Protein AF-X0T2E9-F1 (afdb_monomer)

Structure (mmCIF, N/CA/C/O backbone):
data_AF-X0T2E9-F1
#
_entry.id   AF-X0T2E9-F1
#
loop_
_atom_site.group_PDB
_atom_site.id
_atom_site.type_symbol
_atom_site.label_atom_id
_atom_site.label_alt_id
_atom_site.label_comp_id
_atom_site.label_asym_id
_atom_site.label_entity_id
_atom_site.label_seq_id
_atom_site.pdbx_PDB_ins_code
_atom_site.Cartn_x
_atom_site.Cartn_y
_atom_site.Cartn_z
_atom_site.occupancy
_atom_site.B_iso_or_equiv
_atom_site.auth_seq_id
_atom_site.auth_comp_id
_atom_site.auth_asym_id
_atom_site.auth_atom_id
_atom_site.pdbx_PDB_model_num
ATOM 1 N N . MET A 1 1 ? 26.967 0.515 7.323 1.00 44.88 1 MET A N 1
ATOM 2 C CA . MET A 1 1 ? 26.748 1.446 6.196 1.00 44.88 1 MET A CA 1
ATOM 3 C C . MET A 1 1 ? 25.270 1.432 5.892 1.00 44.88 1 MET A C 1
ATOM 5 O O . MET A 1 1 ? 24.710 0.347 5.787 1.00 44.88 1 MET A O 1
ATOM 9 N N . ALA A 1 2 ? 24.624 2.590 5.863 1.00 50.94 2 ALA A N 1
ATOM 10 C CA . ALA A 1 2 ? 23.211 2.633 5.534 1.00 50.94 2 ALA A CA 1
A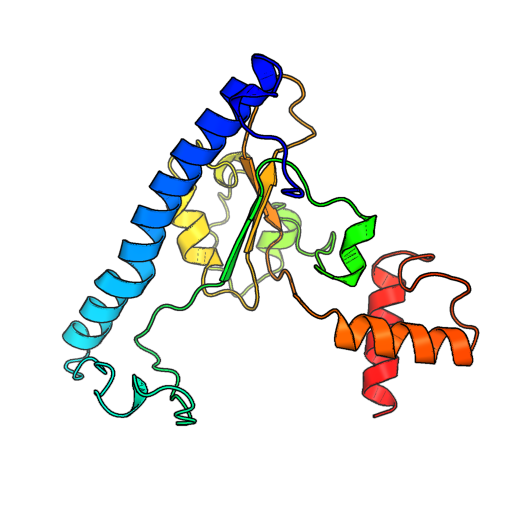TOM 11 C C . ALA A 1 2 ? 23.042 2.381 4.026 1.00 50.94 2 ALA A C 1
ATOM 13 O O . ALA A 1 2 ? 23.811 2.906 3.229 1.00 50.94 2 ALA A O 1
ATOM 14 N N . PHE A 1 3 ? 22.076 1.546 3.639 1.00 63.53 3 PHE A N 1
ATOM 15 C CA . PHE A 1 3 ? 21.812 1.196 2.233 1.00 63.53 3 PHE A CA 1
ATOM 16 C C . PHE A 1 3 ? 21.236 2.380 1.423 1.00 63.53 3 PHE A C 1
ATOM 18 O O . PHE A 1 3 ? 21.114 2.314 0.205 1.00 63.53 3 PHE A O 1
ATOM 25 N N . TRP A 1 4 ? 20.896 3.480 2.101 1.00 68.62 4 TRP A N 1
ATOM 26 C CA . TRP A 1 4 ? 20.411 4.727 1.520 1.00 68.62 4 TRP A CA 1
ATOM 27 C C . TRP A 1 4 ? 21.468 5.841 1.588 1.00 68.62 4 TRP A C 1
ATOM 29 O O . TRP A 1 4 ? 22.205 5.959 2.564 1.00 68.62 4 TRP A O 1
ATOM 39 N N . SER A 1 5 ? 21.530 6.695 0.565 1.00 74.50 5 SER A N 1
ATOM 40 C CA . SER A 1 5 ? 22.343 7.918 0.606 1.00 74.50 5 SER A CA 1
ATOM 41 C C . SER A 1 5 ? 21.665 8.965 1.483 1.00 74.50 5 SER A C 1
ATOM 43 O O . SER A 1 5 ? 20.450 9.170 1.371 1.00 74.50 5 SER A O 1
ATOM 45 N N . VAL A 1 6 ? 22.422 9.662 2.325 1.00 80.38 6 VAL A N 1
ATOM 46 C CA . VAL A 1 6 ? 21.872 10.716 3.192 1.00 80.38 6 VAL A CA 1
ATOM 47 C C . VAL A 1 6 ? 21.497 11.933 2.335 1.00 80.38 6 VAL A C 1
ATOM 49 O O . VAL A 1 6 ? 22.089 12.178 1.287 1.00 80.38 6 VAL A O 1
ATOM 52 N N . ARG A 1 7 ? 20.486 12.716 2.745 1.00 75.94 7 ARG A N 1
ATOM 53 C CA . ARG A 1 7 ? 19.988 13.895 1.995 1.00 75.94 7 ARG A CA 1
ATOM 54 C C . ARG A 1 7 ? 21.097 14.889 1.611 1.00 75.94 7 ARG A C 1
ATOM 56 O O . ARG A 1 7 ? 21.000 15.583 0.597 1.00 75.94 7 ARG A O 1
ATOM 63 N N . GLU A 1 8 ? 22.133 14.972 2.433 1.00 80.31 8 GLU A N 1
ATOM 64 C CA . GLU A 1 8 ? 23.275 15.868 2.260 1.00 80.31 8 GLU A CA 1
ATOM 65 C C . GLU A 1 8 ? 24.202 15.429 1.119 1.00 80.31 8 GLU A C 1
ATOM 67 O O . GLU A 1 8 ? 24.748 16.285 0.429 1.00 80.31 8 GLU A O 1
ATOM 72 N N . GLU A 1 9 ? 24.274 14.126 0.844 1.00 84.62 9 GLU A N 1
ATOM 73 C CA . GLU A 1 9 ? 25.101 13.511 -0.206 1.00 84.62 9 GLU A CA 1
ATOM 74 C C . GLU A 1 9 ? 24.439 13.566 -1.594 1.00 84.62 9 GLU A C 1
ATOM 76 O O . GLU A 1 9 ? 25.038 13.213 -2.608 1.00 84.62 9 GLU A O 1
ATOM 81 N N . LEU A 1 10 ? 23.179 14.003 -1.652 1.00 85.81 10 LEU A N 1
ATOM 82 C CA . LEU A 1 10 ? 22.407 14.100 -2.883 1.00 85.81 10 LEU A CA 1
ATOM 83 C C . LEU A 1 10 ? 22.703 15.391 -3.653 1.00 85.81 10 LEU A C 1
ATOM 85 O O . LEU A 1 10 ? 22.931 16.457 -3.075 1.00 85.81 10 LEU A O 1
ATOM 89 N N . SER A 1 11 ? 22.570 15.315 -4.981 1.00 87.69 11 SER A N 1
ATOM 90 C CA . SER A 1 11 ? 22.506 16.501 -5.841 1.00 87.69 11 SER A CA 1
ATOM 91 C C . SER A 1 11 ? 21.370 17.434 -5.404 1.00 87.69 11 SER A C 1
ATOM 93 O O . SER A 1 11 ? 20.372 16.993 -4.829 1.00 87.69 11 SER A O 1
ATOM 95 N N . GLN A 1 12 ? 21.474 18.728 -5.717 1.00 86.31 12 GLN A N 1
ATOM 96 C CA . GLN A 1 12 ? 20.450 19.714 -5.349 1.00 86.31 12 GLN A CA 1
ATOM 97 C C . GLN A 1 12 ? 19.044 19.307 -5.825 1.00 86.31 12 GLN A C 1
ATOM 99 O O . GLN A 1 12 ? 18.079 19.426 -5.070 1.00 86.31 12 GLN A O 1
ATOM 104 N N . ALA A 1 13 ? 18.932 18.762 -7.041 1.00 85.50 13 ALA A N 1
ATOM 105 C CA . ALA A 1 13 ? 17.669 18.272 -7.589 1.00 85.50 13 ALA A CA 1
ATOM 106 C C . ALA A 1 13 ? 17.084 17.110 -6.765 1.00 85.50 13 ALA A C 1
ATOM 108 O O . ALA A 1 13 ? 15.900 17.123 -6.425 1.00 85.50 13 ALA A O 1
ATOM 109 N N . ASN A 1 14 ? 17.915 16.134 -6.389 1.00 87.06 14 ASN A N 1
ATOM 110 C CA . ASN A 1 14 ? 17.490 14.988 -5.582 1.00 87.06 14 ASN A CA 1
ATOM 111 C C . ASN A 1 14 ? 17.173 15.393 -4.135 1.00 87.06 14 ASN A C 1
ATOM 113 O O . ASN A 1 14 ? 16.242 14.862 -3.535 1.00 87.06 14 ASN A O 1
ATOM 117 N N . ARG A 1 15 ? 17.888 16.382 -3.588 1.00 88.88 15 ARG A N 1
ATOM 118 C CA . ARG A 1 15 ? 17.608 16.952 -2.266 1.00 88.88 15 ARG A CA 1
ATOM 119 C C . ARG A 1 15 ? 16.235 17.619 -2.216 1.00 88.88 15 ARG A C 1
ATOM 121 O O . ARG A 1 15 ? 15.482 17.372 -1.278 1.00 88.88 15 ARG A O 1
ATOM 128 N N . LEU A 1 16 ? 15.908 18.437 -3.221 1.00 88.25 16 LEU A N 1
ATOM 129 C CA . LEU A 1 16 ? 14.590 19.068 -3.345 1.00 88.25 16 LEU A CA 1
ATOM 130 C C . LEU A 1 16 ? 13.487 18.018 -3.494 1.00 88.25 16 LEU A C 1
ATOM 132 O O . LEU A 1 16 ? 12.455 18.113 -2.836 1.00 88.25 16 LEU A O 1
ATOM 136 N N . ARG A 1 17 ? 13.730 16.986 -4.309 1.00 86.94 17 ARG A N 1
ATOM 137 C CA . ARG A 1 17 ? 12.803 15.864 -4.486 1.00 86.94 17 ARG A CA 1
ATOM 138 C C . ARG A 1 17 ? 12.516 15.138 -3.172 1.00 86.94 17 ARG A C 1
ATOM 140 O O . ARG A 1 17 ? 11.350 14.938 -2.854 1.00 86.94 17 ARG A O 1
ATOM 147 N N . ARG A 1 18 ? 13.550 14.772 -2.409 1.00 90.19 18 ARG A N 1
ATOM 148 C CA . ARG A 1 18 ? 13.373 14.083 -1.124 1.00 90.19 18 ARG A CA 1
ATOM 149 C C . ARG A 1 18 ? 12.599 14.936 -0.126 1.00 90.19 18 ARG A C 1
ATOM 151 O O . ARG A 1 18 ? 11.706 14.426 0.530 1.00 90.19 18 ARG A O 1
ATOM 158 N N . SER A 1 19 ? 12.883 16.233 -0.065 1.00 90.12 19 SER A N 1
ATOM 159 C CA . SER A 1 19 ? 12.126 17.150 0.794 1.00 90.12 19 SER A CA 1
ATOM 160 C C . SER A 1 19 ? 10.661 17.277 0.384 1.00 90.12 19 SER A C 1
ATOM 162 O O . SER A 1 19 ? 9.795 17.369 1.245 1.00 90.12 19 SER A O 1
ATOM 164 N N . TYR A 1 20 ? 10.372 17.252 -0.918 1.00 90.06 20 TYR A N 1
ATOM 165 C CA . TYR A 1 20 ? 8.995 17.225 -1.405 1.00 90.06 20 TYR A CA 1
ATOM 166 C C . TYR A 1 20 ? 8.286 15.907 -1.051 1.00 90.06 20 TYR A C 1
ATOM 168 O O . TYR A 1 20 ? 7.143 15.923 -0.610 1.00 90.06 20 TYR A O 1
ATOM 176 N N . TYR A 1 21 ? 8.982 14.775 -1.180 1.00 91.56 21 TYR A N 1
ATOM 177 C CA . TYR A 1 21 ? 8.483 13.469 -0.746 1.00 91.56 21 TYR A CA 1
ATOM 178 C C . TYR A 1 21 ? 8.184 13.423 0.760 1.00 91.56 21 TYR A C 1
ATOM 180 O O . TYR A 1 21 ? 7.120 12.955 1.147 1.00 91.56 21 TYR A O 1
ATOM 188 N N . GLU A 1 22 ? 9.096 13.924 1.599 1.00 91.88 22 GLU A N 1
ATOM 189 C CA . GLU A 1 22 ? 8.923 13.981 3.058 1.00 91.88 22 GLU A CA 1
ATOM 190 C C . GLU A 1 22 ? 7.680 14.791 3.442 1.00 91.88 22 GLU A C 1
ATOM 192 O O . GLU A 1 22 ? 6.880 14.319 4.240 1.00 91.88 22 GLU A O 1
ATOM 197 N N . LEU A 1 23 ? 7.466 15.948 2.805 1.00 93.31 23 LEU A N 1
ATOM 198 C CA . LEU A 1 23 ? 6.272 16.768 3.028 1.00 93.31 23 LEU A CA 1
ATOM 199 C C . LEU A 1 23 ? 4.988 15.994 2.700 1.00 93.31 23 LEU A C 1
ATOM 201 O O . LEU A 1 23 ? 4.085 15.924 3.529 1.00 93.31 23 LEU A O 1
ATOM 205 N N . LEU A 1 24 ? 4.918 15.384 1.512 1.00 92.06 24 LEU A N 1
ATOM 206 C CA . LEU A 1 24 ? 3.743 14.613 1.092 1.00 92.06 24 LEU A CA 1
ATOM 207 C C . LEU A 1 24 ? 3.506 13.382 1.969 1.00 92.06 24 LEU A C 1
ATOM 209 O O . LEU A 1 24 ? 2.362 12.991 2.185 1.00 92.06 24 LEU A O 1
ATOM 213 N N . ARG A 1 25 ? 4.580 12.754 2.459 1.00 93.31 25 ARG A N 1
ATOM 214 C CA . ARG A 1 25 ? 4.488 11.628 3.390 1.00 93.31 25 ARG A CA 1
ATOM 215 C C . ARG A 1 25 ? 3.872 12.087 4.702 1.00 93.31 25 ARG A C 1
ATOM 217 O O . ARG A 1 25 ? 2.942 11.447 5.164 1.00 93.31 25 ARG A O 1
ATOM 224 N N . ASP A 1 26 ? 4.350 13.190 5.265 1.00 94.38 26 ASP A N 1
ATOM 225 C CA . ASP A 1 26 ? 3.849 13.693 6.543 1.00 94.38 26 ASP A CA 1
ATOM 226 C C . ASP A 1 26 ? 2.367 14.119 6.438 1.00 94.38 26 ASP A C 1
ATOM 228 O O . ASP A 1 26 ? 1.584 13.877 7.358 1.00 94.38 26 ASP A O 1
ATOM 232 N N . GLU A 1 27 ? 1.950 14.688 5.301 1.00 93.12 27 GLU A N 1
ATOM 233 C CA . GLU A 1 27 ? 0.538 14.985 5.005 1.00 93.12 27 GLU A CA 1
ATOM 234 C C . GLU A 1 27 ? -0.313 13.705 4.901 1.00 93.12 27 GLU A C 1
ATOM 236 O O . GLU A 1 27 ? -1.379 13.604 5.515 1.00 93.12 27 GLU A O 1
ATOM 241 N N . LEU A 1 28 ? 0.174 12.696 4.169 1.00 93.12 28 LEU A N 1
ATOM 242 C CA . LEU A 1 28 ? -0.472 11.385 4.078 1.00 93.12 28 LEU A CA 1
ATOM 243 C C . LEU A 1 28 ? -0.575 10.699 5.442 1.00 93.12 28 LEU A C 1
ATOM 245 O O . LEU A 1 28 ? -1.619 10.132 5.750 1.00 93.12 28 LEU A O 1
ATOM 249 N N . ASP A 1 29 ? 0.470 10.759 6.263 1.00 94.06 29 ASP A N 1
ATOM 250 C CA . ASP A 1 29 ? 0.496 10.154 7.593 1.00 94.06 29 ASP A CA 1
ATOM 251 C C . ASP A 1 29 ? -0.582 10.771 8.490 1.00 94.06 29 ASP A C 1
ATOM 253 O O . ASP A 1 29 ? -1.326 10.047 9.153 1.00 94.06 29 ASP A O 1
ATOM 257 N N . GLN A 1 30 ? -0.739 12.099 8.466 1.00 94.12 30 GLN A N 1
ATOM 258 C CA . GLN A 1 30 ? -1.820 12.776 9.190 1.00 94.12 30 GLN A CA 1
ATOM 259 C C . GLN A 1 30 ? -3.200 12.310 8.718 1.00 94.12 30 GLN A C 1
ATOM 261 O O . GLN A 1 30 ? -4.063 11.992 9.541 1.00 94.12 30 GLN A O 1
ATOM 266 N N . TYR A 1 31 ? -3.401 12.217 7.402 1.00 93.62 31 TYR A N 1
ATOM 267 C CA . TYR A 1 31 ? -4.653 11.729 6.831 1.00 93.62 31 TYR A CA 1
ATOM 268 C C . TYR A 1 31 ? -4.944 10.273 7.227 1.00 93.62 31 TYR A C 1
ATOM 270 O O . TYR A 1 31 ? -6.063 9.937 7.614 1.00 93.62 31 TYR A O 1
ATOM 278 N N . LEU A 1 32 ? -3.941 9.397 7.173 1.00 93.50 32 LEU A N 1
ATOM 279 C CA . LEU A 1 32 ? -4.083 7.988 7.532 1.00 93.50 32 LEU A CA 1
ATOM 280 C C . LEU A 1 32 ? -4.357 7.811 9.027 1.00 93.50 32 LEU A C 1
ATOM 282 O O . LEU A 1 32 ? -5.205 6.998 9.389 1.00 93.50 32 LEU A O 1
ATOM 286 N N . LEU A 1 33 ? -3.718 8.589 9.904 1.00 93.56 33 LEU A N 1
ATOM 287 C CA . LEU A 1 33 ? -4.025 8.590 11.339 1.00 93.56 33 LEU A CA 1
ATOM 288 C C . LEU A 1 33 ? -5.475 9.011 11.598 1.00 93.56 33 LEU A C 1
ATOM 290 O O . LEU A 1 33 ? -6.181 8.361 12.373 1.00 93.56 33 LEU A O 1
ATOM 294 N N . GLN A 1 34 ? -5.941 10.055 10.911 1.00 94.88 34 GLN A N 1
ATOM 295 C CA . GLN A 1 34 ? -7.336 10.481 10.965 1.00 94.88 34 GLN A CA 1
ATOM 296 C C . GLN A 1 34 ? -8.272 9.344 10.524 1.00 94.88 34 GLN A C 1
ATOM 298 O O . GLN A 1 34 ? -9.188 8.982 11.261 1.00 94.88 34 GLN A O 1
ATOM 303 N N . TYR A 1 35 ? -8.018 8.742 9.361 1.00 93.44 35 TYR A N 1
ATOM 304 C CA . TYR A 1 35 ? -8.854 7.685 8.786 1.00 93.44 35 TYR A CA 1
ATOM 305 C C . TYR A 1 35 ? -8.886 6.406 9.638 1.00 93.44 35 TYR A C 1
ATOM 307 O O . TYR A 1 35 ? -9.919 5.751 9.745 1.00 93.44 35 TYR A O 1
ATOM 315 N N . THR A 1 36 ? -7.770 6.029 10.258 1.00 91.81 36 THR A N 1
ATOM 316 C CA . THR A 1 36 ? -7.605 4.687 10.851 1.00 91.81 36 THR A CA 1
ATOM 317 C C . THR A 1 36 ? -7.808 4.662 12.350 1.00 91.81 36 THR A C 1
ATOM 319 O O . THR A 1 36 ? -8.263 3.652 12.881 1.00 91.81 36 THR A O 1
ATOM 322 N N . LEU A 1 37 ? -7.510 5.762 13.041 1.00 91.38 37 LEU A N 1
ATOM 323 C CA . LEU A 1 37 ? -7.684 5.863 14.486 1.00 91.38 37 LEU A CA 1
ATOM 324 C C . LEU A 1 37 ? -8.931 6.674 14.821 1.00 91.38 37 LEU A C 1
ATOM 326 O O . LEU A 1 37 ? -9.821 6.171 15.504 1.00 91.38 37 LEU A O 1
ATOM 330 N N . ILE A 1 38 ? -9.015 7.911 14.324 1.00 93.56 38 ILE A N 1
ATOM 331 C CA . ILE A 1 38 ? -10.078 8.848 14.715 1.00 93.56 38 ILE A CA 1
ATOM 332 C C . ILE A 1 38 ? -11.419 8.421 14.113 1.00 93.56 38 ILE A C 1
ATOM 334 O O . ILE A 1 38 ? -12.401 8.285 14.841 1.00 93.56 38 ILE A O 1
ATOM 338 N N . GLU A 1 39 ? -11.476 8.174 12.801 1.00 94.38 39 GLU A N 1
ATOM 339 C CA . GLU A 1 39 ? -12.714 7.728 12.154 1.00 94.38 39 GLU A CA 1
ATOM 340 C C . GLU A 1 39 ? -13.139 6.341 12.650 1.00 94.38 39 GLU A C 1
ATOM 342 O O . GLU A 1 39 ? -14.313 6.161 12.961 1.00 94.38 39 GLU A O 1
ATOM 347 N N . SER A 1 40 ? -12.204 5.401 12.835 1.00 93.62 40 SER A N 1
ATOM 348 C CA . SER A 1 40 ? -12.513 4.105 13.458 1.00 93.62 40 SER A CA 1
ATOM 349 C C . SER A 1 40 ? -13.139 4.288 14.837 1.00 93.62 40 SER A C 1
ATOM 351 O O . SER A 1 40 ? -14.206 3.745 15.101 1.00 93.62 40 S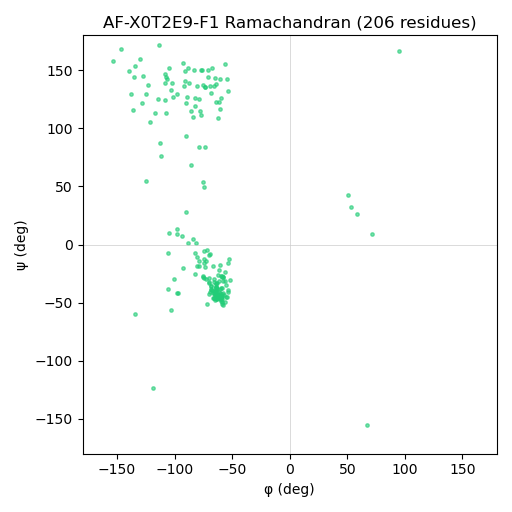ER A O 1
ATOM 353 N N . TYR A 1 41 ? -12.538 5.100 15.711 1.00 93.81 41 TYR A N 1
ATOM 354 C CA . TYR A 1 41 ? -13.099 5.390 17.031 1.00 93.81 41 TYR A CA 1
ATOM 355 C C . TYR A 1 41 ? -14.520 5.967 16.941 1.00 93.81 41 TYR A C 1
ATOM 357 O O . TYR A 1 41 ? -15.426 5.507 17.639 1.00 93.81 41 TYR A O 1
ATOM 365 N N . ASN A 1 42 ? -14.748 6.904 16.018 1.00 94.81 42 ASN A N 1
ATOM 366 C CA . ASN A 1 42 ? -16.075 7.462 15.764 1.00 94.81 42 ASN A CA 1
ATOM 367 C C . ASN A 1 42 ? -17.068 6.411 15.230 1.00 94.81 42 ASN A C 1
ATOM 369 O O . ASN A 1 42 ? -18.250 6.469 15.572 1.00 94.81 42 ASN A O 1
ATOM 373 N N . ASN A 1 43 ? -16.616 5.426 14.448 1.00 94.06 43 ASN A N 1
ATOM 374 C CA . ASN A 1 43 ? -17.444 4.302 13.996 1.00 94.06 43 ASN A CA 1
ATOM 375 C C . ASN A 1 43 ? -17.889 3.415 15.169 1.00 94.06 43 ASN A C 1
ATOM 377 O O . ASN A 1 43 ? -19.043 2.992 15.218 1.00 94.06 43 ASN A O 1
ATOM 381 N N . PHE A 1 44 ? -17.007 3.154 16.138 1.00 94.94 44 PHE A N 1
ATOM 382 C CA . PHE A 1 44 ? -17.377 2.411 17.349 1.00 94.94 44 PHE A CA 1
ATOM 383 C C . PHE A 1 44 ? -18.401 3.177 18.191 1.00 94.94 44 PHE A C 1
ATOM 385 O O . PHE A 1 44 ? -19.395 2.589 18.626 1.00 94.94 44 PHE A O 1
ATOM 392 N N . LEU A 1 45 ? -18.196 4.488 18.365 1.00 94.12 45 LEU A N 1
ATOM 393 C CA . LEU A 1 45 ? -19.138 5.354 19.075 1.00 94.12 45 LEU A CA 1
ATOM 394 C C . LEU A 1 45 ? -20.507 5.404 18.389 1.00 94.12 45 LEU A C 1
ATOM 396 O O . LEU A 1 45 ? -21.526 5.276 19.061 1.00 94.12 45 LEU A O 1
ATOM 400 N N . SER A 1 46 ? -20.548 5.551 17.062 1.00 95.19 46 SER A N 1
ATOM 401 C CA . SER A 1 46 ? -21.810 5.647 16.318 1.00 95.19 46 SER A CA 1
ATOM 402 C C . SER A 1 46 ? -22.626 4.353 16.367 1.00 95.19 46 SER A C 1
ATOM 404 O O . SER A 1 46 ? -23.854 4.408 16.419 1.00 95.19 46 SER A O 1
ATOM 406 N N . LYS A 1 47 ? -21.963 3.190 16.432 1.00 93.62 47 LYS A N 1
ATOM 407 C CA . LYS A 1 47 ? -22.618 1.888 16.635 1.00 93.62 47 LYS A CA 1
ATOM 408 C C . LYS A 1 47 ? -22.897 1.553 18.108 1.00 93.62 47 LYS A C 1
ATOM 410 O O . LYS A 1 47 ? -23.381 0.459 18.386 1.00 93.62 47 LYS A O 1
ATOM 415 N N . ASN A 1 48 ? -22.626 2.465 19.049 1.00 92.50 48 ASN A N 1
ATOM 416 C CA . ASN A 1 48 ? -22.742 2.243 20.499 1.00 92.50 48 ASN A CA 1
ATOM 417 C C . ASN A 1 48 ? -21.974 1.003 20.997 1.00 92.50 48 ASN A C 1
ATOM 419 O O . ASN A 1 48 ? -22.377 0.341 21.954 1.00 92.50 48 ASN A O 1
ATOM 423 N N . THR A 1 49 ? -20.859 0.683 20.345 1.00 92.44 49 THR A N 1
ATOM 424 C CA . THR A 1 49 ? -19.973 -0.422 20.726 1.00 92.44 49 THR A CA 1
ATOM 425 C C . THR A 1 49 ? -18.738 0.120 21.442 1.00 92.44 49 THR A C 1
ATOM 427 O O . THR A 1 49 ? -18.193 1.138 21.012 1.00 92.44 49 THR A O 1
ATOM 430 N N . PRO A 1 50 ? -18.260 -0.527 22.519 1.00 90.69 50 PRO A N 1
ATOM 431 C CA . PRO A 1 50 ? -17.045 -0.088 23.192 1.00 90.69 50 PRO A CA 1
ATOM 432 C C . PRO A 1 50 ? -15.834 -0.258 22.269 1.00 90.69 50 PRO A C 1
ATOM 434 O O . PRO A 1 50 ? -15.681 -1.292 21.618 1.00 90.69 50 PRO A O 1
ATOM 437 N N . TYR A 1 51 ? -14.960 0.749 22.232 1.00 89.88 51 TYR A N 1
ATOM 438 C CA . TYR A 1 51 ? -13.715 0.663 21.474 1.00 89.88 51 TYR A CA 1
ATOM 439 C C . TYR A 1 51 ? -12.763 -0.362 22.122 1.00 89.88 51 TYR A C 1
ATOM 441 O O . TYR A 1 51 ? -12.533 -0.287 23.336 1.00 89.88 51 TYR A O 1
ATOM 449 N N . PRO A 1 52 ? -12.187 -1.302 21.353 1.00 89.38 52 PRO A N 1
ATOM 450 C CA . PRO A 1 52 ? -11.331 -2.359 21.879 1.00 89.38 52 PRO A CA 1
ATOM 451 C C . PRO A 1 52 ? -9.923 -1.825 22.171 1.00 89.38 52 PRO A C 1
ATOM 453 O O . PRO A 1 52 ? -9.004 -1.932 21.361 1.00 89.38 52 PRO A O 1
ATOM 456 N N . PHE A 1 53 ? -9.739 -1.218 23.343 1.00 87.62 53 PHE A N 1
ATOM 457 C CA . PHE A 1 53 ? -8.410 -0.808 23.792 1.00 87.62 53 PHE A CA 1
ATOM 458 C C . PHE A 1 53 ? -7.536 -2.023 24.118 1.00 87.62 53 PHE A C 1
ATOM 460 O O . PHE A 1 53 ? -7.972 -2.954 24.793 1.00 87.62 53 PHE A O 1
ATOM 467 N N . VAL A 1 54 ? -6.276 -1.968 23.681 1.00 86.12 54 VAL A N 1
ATOM 468 C CA . VAL A 1 54 ? -5.271 -3.009 23.930 1.00 86.12 54 VAL A CA 1
ATOM 469 C C . VAL A 1 54 ? -5.068 -3.196 25.433 1.00 86.12 54 VAL A C 1
ATOM 471 O O . VAL A 1 54 ? -4.761 -2.252 26.167 1.00 86.12 54 VAL A O 1
ATOM 474 N N . GLU A 1 55 ? -5.201 -4.430 25.908 1.00 84.94 55 GLU A N 1
ATOM 475 C CA . GLU A 1 55 ? -4.977 -4.738 27.314 1.00 84.94 55 GLU A CA 1
ATOM 476 C C . GLU A 1 55 ? -3.479 -4.791 27.662 1.00 84.94 55 GLU A C 1
ATOM 478 O O . GLU A 1 55 ? -2.638 -5.239 26.884 1.00 84.94 55 GLU A O 1
ATOM 483 N N . LYS A 1 56 ? -3.117 -4.453 28.909 1.00 85.88 56 LYS A N 1
ATOM 484 C CA . LYS A 1 56 ? -1.713 -4.487 29.382 1.00 85.88 56 LYS A CA 1
ATOM 485 C C . LYS A 1 56 ? -1.032 -5.855 29.227 1.00 85.88 56 LYS A C 1
ATOM 487 O O . LYS A 1 56 ? 0.194 -5.929 29.201 1.00 85.88 56 LYS A O 1
ATOM 492 N N . ARG A 1 57 ? -1.807 -6.944 29.164 1.00 84.00 57 ARG A N 1
ATOM 493 C CA . ARG A 1 57 ? -1.293 -8.307 28.948 1.00 84.00 57 ARG A CA 1
ATOM 494 C C . ARG A 1 57 ? -0.759 -8.523 27.529 1.00 84.00 57 ARG A C 1
ATOM 496 O O . ARG A 1 57 ? 0.203 -9.270 27.381 1.00 84.00 57 ARG A O 1
ATOM 503 N N . GLU A 1 58 ? -1.338 -7.855 26.533 1.00 83.75 58 GLU A N 1
ATOM 504 C CA . GLU A 1 58 ? -0.927 -7.931 25.123 1.00 83.75 58 GLU A CA 1
ATOM 505 C C . GLU A 1 58 ? 0.374 -7.172 24.869 1.00 83.75 58 GLU A C 1
ATOM 507 O O . GLU A 1 58 ? 1.176 -7.573 24.036 1.00 83.75 58 GLU A O 1
ATOM 512 N N . LEU A 1 59 ? 0.642 -6.130 25.659 1.00 83.88 59 LEU A N 1
ATOM 513 C CA . LEU A 1 59 ? 1.873 -5.340 25.568 1.00 83.88 59 LEU A CA 1
ATOM 514 C C . LEU A 1 59 ? 3.120 -6.079 26.086 1.00 83.88 59 LEU A C 1
ATOM 516 O O . LEU A 1 59 ? 4.231 -5.552 26.008 1.00 83.88 59 LEU A O 1
ATOM 520 N N . LYS A 1 60 ? 2.969 -7.285 26.650 1.00 86.88 60 LYS A N 1
ATOM 521 C CA . LYS A 1 60 ? 4.110 -8.062 27.139 1.00 86.88 60 LYS A CA 1
ATOM 522 C C . LYS A 1 60 ? 4.905 -8.641 25.962 1.00 86.88 60 LYS A C 1
ATOM 524 O O . LYS A 1 60 ? 4.314 -9.242 25.063 1.00 86.88 60 LYS A O 1
ATOM 529 N N . PRO A 1 61 ? 6.249 -8.569 25.989 1.00 83.25 61 PRO A N 1
ATOM 530 C CA . PRO A 1 61 ? 7.077 -9.219 24.981 1.00 83.25 61 PRO A CA 1
ATOM 531 C C . PRO A 1 61 ? 6.716 -10.706 24.866 1.00 83.25 61 PRO A C 1
ATOM 533 O O . PRO A 1 61 ? 6.641 -11.399 25.880 1.00 83.25 61 PRO A O 1
ATOM 536 N N . ARG A 1 62 ? 6.533 -11.199 23.634 1.00 80.31 62 ARG A N 1
ATOM 537 C CA . ARG A 1 62 ? 6.148 -12.590 23.303 1.00 80.31 62 ARG A CA 1
ATOM 538 C C . ARG A 1 62 ? 4.703 -12.994 23.634 1.00 80.31 62 ARG A C 1
ATOM 540 O O . ARG A 1 62 ? 4.390 -14.177 23.503 1.00 80.31 62 ARG A O 1
ATOM 547 N N . ALA A 1 63 ? 3.821 -12.071 24.018 1.00 78.44 63 ALA A N 1
ATOM 548 C CA . ALA A 1 63 ? 2.394 -12.374 24.087 1.00 78.44 63 ALA A CA 1
ATOM 549 C C . ALA A 1 63 ? 1.881 -12.764 22.687 1.00 78.44 63 ALA A C 1
ATOM 551 O O . ALA A 1 63 ? 2.039 -12.015 21.727 1.00 78.44 63 ALA A O 1
ATOM 552 N N . ARG A 1 64 ? 1.309 -13.965 22.559 1.00 75.56 64 ARG A N 1
ATOM 553 C CA . ARG A 1 64 ? 0.648 -14.443 21.337 1.00 75.56 64 ARG A CA 1
ATOM 554 C C . ARG A 1 64 ? -0.832 -14.578 21.639 1.00 75.56 64 ARG A C 1
ATOM 556 O O . ARG A 1 64 ? -1.275 -15.627 22.097 1.00 75.56 64 ARG A O 1
ATOM 563 N N . ILE A 1 65 ? -1.558 -13.484 21.465 1.00 77.19 65 ILE A N 1
ATOM 564 C CA . ILE A 1 65 ? -3.005 -13.445 21.652 1.00 77.19 65 ILE A CA 1
ATOM 565 C C . ILE A 1 65 ? -3.612 -13.311 20.252 1.00 77.19 65 ILE A C 1
ATOM 567 O O . ILE A 1 65 ? -3.184 -12.426 19.509 1.00 77.19 65 ILE A O 1
ATOM 571 N N . PRO A 1 66 ? -4.520 -14.215 19.843 1.00 77.00 66 PRO A N 1
ATOM 572 C CA . PRO A 1 66 ? -5.189 -14.091 18.557 1.00 77.00 66 PRO A CA 1
ATOM 573 C C . PRO A 1 66 ? -6.035 -12.813 18.563 1.00 77.00 66 PRO A C 1
ATOM 575 O O . PRO A 1 66 ? -6.879 -12.631 19.439 1.00 77.00 66 PRO A O 1
ATOM 578 N N . GLY A 1 67 ? -5.769 -11.919 17.613 1.00 76.19 67 GLY A N 1
ATOM 579 C CA . GLY A 1 67 ? -6.560 -10.710 17.416 1.00 76.19 67 GLY A CA 1
ATOM 580 C C . GLY A 1 67 ? -7.880 -11.025 16.716 1.00 76.19 67 GLY A C 1
ATOM 581 O O . GLY A 1 67 ? -7.960 -11.967 15.929 1.00 76.19 67 GLY A O 1
ATOM 582 N N . ILE A 1 68 ? -8.904 -10.227 17.007 1.00 82.94 68 ILE A N 1
ATOM 583 C CA . ILE A 1 68 ? -10.174 -10.227 16.279 1.00 82.94 68 ILE A CA 1
ATOM 584 C C . ILE A 1 68 ? -10.160 -9.003 15.367 1.00 82.94 68 ILE A C 1
ATOM 586 O O . ILE A 1 68 ? -9.812 -7.909 15.814 1.00 82.94 68 ILE A O 1
ATOM 590 N N . GLU A 1 69 ? -10.528 -9.182 14.102 1.00 83.81 69 GLU A N 1
ATOM 591 C CA . GLU A 1 69 ? -10.758 -8.061 13.194 1.00 83.81 69 GLU A CA 1
ATOM 592 C C . GLU A 1 69 ? -12.139 -7.465 13.473 1.00 83.81 69 GLU A C 1
ATOM 594 O O . GLU A 1 69 ? -13.149 -8.171 13.487 1.00 83.81 69 GLU A O 1
ATOM 599 N N . TYR A 1 70 ? -12.182 -6.162 13.739 1.00 87.62 70 TYR A N 1
ATOM 600 C CA . TYR A 1 70 ? -13.423 -5.460 14.039 1.00 87.62 70 TYR A CA 1
ATOM 601 C C . TYR A 1 70 ? -13.955 -4.764 12.792 1.00 87.62 70 TYR A C 1
ATOM 603 O O . TYR A 1 70 ? -13.262 -3.948 12.196 1.00 87.62 70 TYR A O 1
ATOM 611 N N . GLU A 1 71 ? -15.228 -4.981 12.466 1.00 87.12 71 GLU A N 1
ATOM 612 C CA . GLU A 1 71 ? -15.878 -4.345 11.308 1.00 87.12 71 GLU A CA 1
ATOM 613 C C . GLU A 1 71 ? -15.871 -2.808 11.353 1.00 87.12 71 GLU A C 1
ATOM 615 O O . GLU A 1 71 ? -15.948 -2.147 10.323 1.00 87.12 71 GLU A O 1
ATOM 620 N N . CYS A 1 72 ? -15.844 -2.214 12.550 1.00 90.00 72 CYS A N 1
ATOM 621 C CA . CYS A 1 72 ? -15.822 -0.757 12.724 1.00 90.00 72 CYS A CA 1
ATOM 622 C C . CYS A 1 72 ? -14.426 -0.148 12.546 1.00 90.00 72 CYS A C 1
ATOM 624 O O . CYS A 1 72 ? -14.301 1.078 12.515 1.00 90.00 72 CYS A O 1
ATOM 626 N N . GLN A 1 73 ? -13.388 -0.983 12.484 1.00 90.81 73 GLN A N 1
ATOM 627 C CA . GLN A 1 73 ? -12.010 -0.545 12.366 1.00 90.81 73 GLN A CA 1
ATOM 628 C C . GLN A 1 73 ? -11.626 -0.415 10.895 1.00 90.81 73 GLN A C 1
ATOM 630 O O . GLN A 1 73 ? -11.645 -1.379 10.137 1.00 90.81 73 GLN A O 1
ATOM 635 N N . ASN A 1 74 ? -11.216 0.786 10.505 1.00 91.62 74 ASN A N 1
ATOM 636 C CA . ASN A 1 74 ? -10.688 1.044 9.179 1.00 91.62 74 ASN A CA 1
ATOM 637 C C . ASN A 1 74 ? -9.242 0.533 9.101 1.00 91.62 74 ASN A C 1
ATOM 639 O O . ASN A 1 74 ? -8.337 1.091 9.728 1.00 91.62 74 ASN A O 1
ATOM 643 N N . SER A 1 75 ? -9.019 -0.521 8.320 1.00 88.12 75 SER A N 1
ATOM 644 C CA . SER A 1 75 ? -7.688 -1.023 7.980 1.00 88.12 75 SER A CA 1
ATOM 645 C C . SER A 1 75 ? -7.178 -0.407 6.680 1.00 88.12 75 SER A C 1
ATOM 647 O O . SER A 1 75 ? -7.950 0.029 5.827 1.00 88.12 75 SER A O 1
ATOM 649 N N . PHE A 1 76 ? -5.859 -0.391 6.519 1.00 90.81 76 PHE A N 1
ATOM 650 C CA . PHE A 1 76 ? -5.222 -0.022 5.264 1.00 90.81 76 PHE A CA 1
ATOM 651 C C . PHE A 1 76 ? -3.852 -0.679 5.144 1.00 90.81 76 PHE A C 1
ATOM 653 O O . PHE A 1 76 ? -3.201 -0.988 6.144 1.00 90.81 76 PHE A O 1
ATOM 660 N N . LEU A 1 77 ? -3.386 -0.807 3.907 1.00 90.81 77 LEU A N 1
ATOM 661 C CA . LEU A 1 77 ? -1.994 -1.087 3.605 1.00 90.81 77 LEU A CA 1
ATOM 662 C C . LEU A 1 77 ? -1.566 -0.179 2.449 1.00 90.81 77 LEU A C 1
ATOM 664 O O . LEU A 1 77 ? -2.098 -0.257 1.345 1.00 90.81 77 LEU A O 1
ATOM 668 N N . LEU A 1 78 ? -0.620 0.720 2.708 1.00 92.69 78 LEU A N 1
ATOM 669 C CA . LEU A 1 78 ? -0.126 1.683 1.726 1.00 92.69 78 LEU A CA 1
ATOM 670 C C . LEU A 1 78 ? 1.391 1.558 1.610 1.00 92.69 78 LEU A C 1
ATOM 672 O O . LEU A 1 78 ? 2.109 1.615 2.604 1.00 92.69 78 LEU A O 1
ATOM 676 N N . ILE A 1 79 ? 1.876 1.428 0.382 1.00 93.25 79 ILE A N 1
ATOM 677 C CA . ILE A 1 79 ? 3.291 1.483 0.039 1.00 93.25 79 ILE A CA 1
ATOM 678 C C . ILE A 1 79 ? 3.523 2.813 -0.670 1.00 93.25 79 ILE A C 1
ATOM 680 O O . ILE A 1 79 ? 3.028 3.028 -1.778 1.00 93.25 79 ILE A O 1
ATOM 684 N N . PHE A 1 80 ? 4.284 3.702 -0.038 1.00 94.06 80 PHE A N 1
ATOM 685 C CA . PHE A 1 80 ? 4.688 4.975 -0.626 1.00 94.06 80 PHE A CA 1
ATOM 686 C C . PHE A 1 80 ? 6.203 4.994 -0.837 1.00 94.06 80 PHE A C 1
ATOM 688 O O . PHE A 1 80 ? 6.967 4.730 0.090 1.00 94.06 80 PHE A O 1
ATOM 695 N N . VAL A 1 81 ? 6.635 5.254 -2.073 1.00 92.00 81 VAL A N 1
ATOM 696 C CA . VAL A 1 81 ? 8.045 5.187 -2.487 1.00 92.00 81 VAL A CA 1
ATOM 697 C C . VAL A 1 81 ? 8.497 6.526 -3.075 1.00 92.00 81 VAL A C 1
ATOM 699 O O . VAL A 1 81 ? 7.780 7.126 -3.874 1.00 92.00 81 VAL A O 1
ATOM 702 N N . GLU A 1 82 ? 9.708 6.975 -2.710 1.00 89.81 82 GLU A N 1
ATOM 703 C CA . GLU A 1 82 ? 10.303 8.248 -3.177 1.00 89.81 82 GLU A CA 1
ATOM 704 C C . GLU A 1 82 ? 10.550 8.280 -4.698 1.00 89.81 82 GLU A C 1
ATOM 706 O O . GLU A 1 82 ? 10.467 9.334 -5.329 1.00 89.81 82 GLU A O 1
ATOM 711 N N . ASP A 1 83 ? 10.878 7.137 -5.298 1.00 88.25 83 ASP A N 1
ATOM 712 C CA . ASP A 1 83 ? 11.089 7.006 -6.743 1.00 88.25 83 ASP A CA 1
ATOM 713 C C . ASP A 1 83 ? 10.074 6.009 -7.324 1.00 88.25 83 ASP A C 1
ATOM 715 O O . ASP A 1 83 ? 8.872 6.197 -7.148 1.00 88.25 83 ASP A O 1
ATOM 719 N N . TYR A 1 84 ? 10.515 4.946 -7.992 1.00 88.19 84 TYR A N 1
ATOM 720 C CA . TYR A 1 84 ? 9.653 3.898 -8.530 1.00 88.19 84 TYR A CA 1
ATOM 721 C C . TYR A 1 84 ? 10.221 2.519 -8.203 1.00 88.19 84 TYR A C 1
ATOM 723 O O . TYR A 1 84 ? 11.431 2.354 -8.031 1.00 88.19 84 TYR A O 1
ATOM 731 N N . ILE A 1 85 ? 9.348 1.515 -8.132 1.00 88.94 85 ILE A N 1
ATOM 732 C CA . ILE A 1 85 ? 9.778 0.131 -7.929 1.00 88.94 85 ILE A CA 1
ATOM 733 C C . ILE A 1 85 ? 10.195 -0.448 -9.283 1.00 88.94 85 ILE A C 1
ATOM 735 O O . ILE A 1 85 ? 9.397 -0.516 -10.218 1.00 88.94 85 ILE A O 1
ATOM 739 N N . GLN A 1 86 ? 11.458 -0.858 -9.396 1.00 86.06 86 GLN A N 1
ATOM 740 C CA . GLN A 1 86 ? 11.974 -1.501 -10.604 1.00 86.06 86 GLN A CA 1
ATOM 741 C C . GLN A 1 86 ? 11.342 -2.878 -10.819 1.00 86.06 86 GLN A C 1
ATOM 743 O O . GLN A 1 86 ? 10.999 -3.578 -9.867 1.00 86.06 86 GLN A O 1
ATOM 748 N N . GLU A 1 87 ? 11.254 -3.307 -12.080 1.00 82.75 87 GLU A N 1
ATOM 749 C CA . GLU A 1 87 ? 10.635 -4.592 -12.428 1.00 82.75 87 GLU A CA 1
ATOM 750 C C . GLU A 1 87 ? 11.358 -5.801 -11.821 1.00 82.75 87 GLU A C 1
ATOM 752 O O . GLU A 1 87 ? 10.718 -6.805 -11.526 1.00 82.75 87 GLU A O 1
ATOM 757 N N . VAL A 1 88 ? 12.658 -5.677 -11.535 1.00 83.06 88 VAL A N 1
ATOM 758 C CA . VAL A 1 88 ? 13.461 -6.703 -10.846 1.00 83.06 88 VAL A CA 1
ATOM 759 C C . VAL A 1 88 ? 12.876 -7.053 -9.471 1.00 83.06 88 VAL A C 1
ATOM 761 O O . VAL A 1 88 ? 12.999 -8.179 -8.997 1.00 83.06 88 VAL A O 1
ATOM 764 N N . HIS A 1 89 ? 12.181 -6.109 -8.831 1.00 85.00 89 HIS A N 1
ATOM 765 C CA . HIS A 1 89 ? 11.570 -6.320 -7.524 1.00 85.00 89 HIS A CA 1
ATOM 766 C C . HIS A 1 89 ? 10.143 -6.886 -7.589 1.00 85.00 89 HIS A C 1
ATOM 768 O O . HIS A 1 89 ? 9.560 -7.133 -6.532 1.00 85.00 89 HIS A O 1
ATOM 774 N N . LYS A 1 90 ? 9.594 -7.165 -8.786 1.00 82.19 90 LYS A N 1
ATOM 775 C CA . LYS A 1 90 ? 8.253 -7.764 -8.947 1.00 82.19 90 LYS A CA 1
ATOM 776 C C . LYS A 1 90 ? 8.101 -9.113 -8.237 1.00 82.19 90 LYS A C 1
ATOM 778 O O . LYS A 1 90 ? 7.007 -9.439 -7.789 1.00 82.19 90 LYS A O 1
ATOM 783 N N . LYS A 1 91 ? 9.201 -9.865 -8.074 1.00 80.69 91 LYS A N 1
ATOM 784 C CA . LYS A 1 91 ? 9.236 -11.118 -7.293 1.00 80.69 91 LYS A CA 1
ATOM 785 C C . LYS A 1 91 ? 8.874 -10.903 -5.817 1.00 80.69 91 LYS A C 1
ATOM 787 O O . LYS A 1 91 ? 8.301 -11.790 -5.193 1.00 80.69 91 LYS A O 1
ATOM 792 N N . TYR A 1 92 ? 9.194 -9.735 -5.260 1.00 84.25 92 TYR A N 1
ATOM 793 C CA . TYR A 1 92 ? 8.944 -9.405 -3.854 1.00 84.25 92 TYR A CA 1
ATOM 794 C C . TYR A 1 92 ? 7.649 -8.614 -3.665 1.00 84.25 92 TYR A C 1
ATOM 796 O O . TYR A 1 92 ? 6.891 -8.877 -2.735 1.00 84.25 92 TYR A O 1
ATOM 804 N N . ILE A 1 93 ? 7.404 -7.649 -4.554 1.00 87.19 93 ILE A N 1
ATOM 805 C CA . ILE A 1 93 ? 6.232 -6.775 -4.532 1.00 87.19 93 ILE A CA 1
ATOM 806 C C . ILE A 1 93 ? 5.510 -6.957 -5.861 1.00 87.19 93 ILE A C 1
ATOM 808 O O . ILE A 1 93 ? 5.957 -6.469 -6.897 1.00 87.19 93 ILE A O 1
ATOM 812 N N . ARG A 1 94 ? 4.382 -7.658 -5.837 1.00 84.38 94 ARG A N 1
ATOM 813 C CA . ARG A 1 94 ? 3.607 -7.974 -7.034 1.00 84.38 94 ARG A CA 1
ATOM 814 C C . ARG A 1 94 ? 2.685 -6.816 -7.375 1.00 84.38 94 ARG A C 1
ATOM 816 O O . ARG A 1 94 ? 1.696 -6.577 -6.684 1.00 84.38 94 ARG A O 1
ATOM 823 N N . PHE A 1 95 ? 2.994 -6.126 -8.464 1.00 85.94 95 PHE A N 1
ATOM 824 C CA . PHE A 1 95 ? 2.139 -5.110 -9.067 1.00 85.94 95 PHE A CA 1
ATOM 825 C C . PHE A 1 95 ? 1.961 -5.426 -10.556 1.00 85.94 95 PHE A C 1
ATOM 827 O O . PHE A 1 95 ? 2.930 -5.524 -11.309 1.00 85.94 95 PHE A O 1
ATOM 834 N N . PHE A 1 96 ? 0.709 -5.605 -10.977 1.00 82.12 96 PHE A N 1
ATOM 835 C CA . PHE A 1 96 ? 0.367 -6.016 -12.338 1.00 82.12 96 PHE A CA 1
ATOM 836 C C . PHE A 1 96 ? -0.174 -4.858 -13.161 1.00 82.12 96 PHE A C 1
ATOM 838 O O . PHE A 1 96 ? -0.848 -3.961 -12.654 1.00 82.12 96 PHE A O 1
ATOM 845 N N . SER A 1 97 ? 0.029 -4.927 -14.475 1.00 82.56 97 SER A N 1
ATOM 846 C CA . SER A 1 97 ? -0.549 -3.965 -15.421 1.00 82.56 97 SER A CA 1
ATOM 847 C C . SER A 1 97 ? -2.083 -3.863 -15.338 1.00 82.56 97 SER A C 1
ATOM 849 O O . SER A 1 97 ? -2.637 -2.775 -15.524 1.00 82.56 97 SER A O 1
ATOM 851 N N . GLN A 1 98 ? -2.763 -4.960 -14.993 1.00 83.19 98 GLN A N 1
ATOM 852 C CA . GLN A 1 98 ? -4.217 -5.019 -14.790 1.00 83.19 98 GLN A CA 1
ATOM 853 C C . GLN A 1 98 ? -4.681 -4.181 -13.593 1.00 83.19 98 GLN A C 1
ATOM 855 O O . GLN A 1 98 ? -5.770 -3.615 -13.621 1.00 83.19 98 GLN A O 1
ATOM 860 N N . ASN A 1 99 ? -3.820 -4.026 -12.586 1.00 85.25 99 ASN A N 1
ATOM 861 C CA . ASN A 1 99 ? -4.125 -3.273 -11.376 1.00 85.25 99 ASN A CA 1
ATOM 862 C C . ASN A 1 99 ? -3.580 -1.842 -11.424 1.00 85.25 99 ASN A C 1
ATOM 864 O O . ASN A 1 99 ? -3.524 -1.156 -10.407 1.00 85.25 99 ASN A O 1
ATOM 868 N N . LYS A 1 100 ? -3.156 -1.360 -12.598 1.00 87.19 100 LYS A N 1
ATOM 869 C CA . LYS A 1 100 ? -2.819 0.056 -12.773 1.00 87.19 100 LYS A CA 1
ATOM 870 C C . LYS A 1 100 ? -4.059 0.916 -12.599 1.00 87.19 100 LYS A C 1
ATOM 872 O O . LYS A 1 100 ? -5.119 0.568 -13.112 1.00 87.19 100 LYS A O 1
ATOM 877 N N . THR A 1 101 ? -3.903 2.087 -11.998 1.00 84.56 101 THR A N 1
ATOM 878 C CA . THR A 1 101 ? -4.954 3.095 -11.750 1.00 84.56 101 THR A CA 1
ATOM 879 C C . THR A 1 101 ? -5.351 3.856 -13.024 1.00 84.56 101 THR A C 1
ATOM 881 O O . THR A 1 101 ? -5.387 5.085 -13.100 1.00 84.56 101 THR A O 1
ATOM 884 N N . THR A 1 102 ? -5.621 3.113 -14.095 1.00 83.50 102 THR A N 1
ATOM 885 C CA . THR A 1 102 ? -6.165 3.656 -15.337 1.00 83.50 102 THR A CA 1
ATOM 886 C C . THR A 1 102 ? -7.687 3.659 -15.270 1.00 83.50 102 THR A C 1
ATOM 888 O O . THR A 1 102 ? -8.288 2.805 -14.623 1.00 83.50 102 THR A O 1
ATOM 891 N N . LYS A 1 103 ? -8.329 4.585 -15.993 1.00 81.00 103 LYS A N 1
ATOM 892 C CA . LYS A 1 103 ? -9.798 4.660 -16.055 1.00 81.00 103 LYS A CA 1
ATOM 893 C C . LYS A 1 103 ? -10.429 3.325 -16.472 1.00 81.00 103 LYS A C 1
ATOM 895 O O . LYS A 1 103 ? -11.452 2.947 -15.9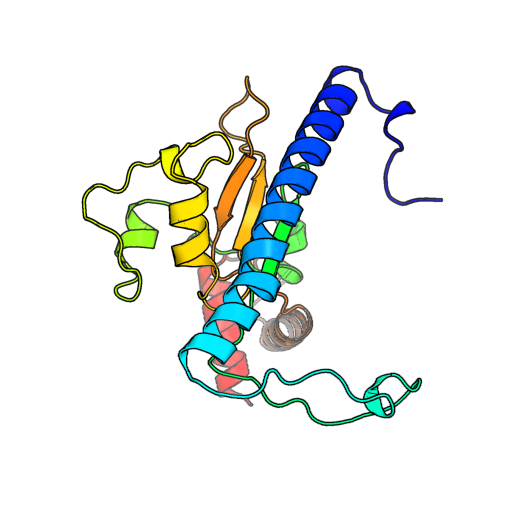28 1.00 81.00 103 LYS A O 1
ATOM 900 N N . VAL A 1 104 ? -9.806 2.612 -17.413 1.00 82.19 104 VAL A N 1
ATOM 901 C CA . VAL A 1 104 ? -10.306 1.317 -17.898 1.00 82.19 104 VAL A CA 1
ATOM 902 C C . VAL A 1 104 ? -10.262 0.268 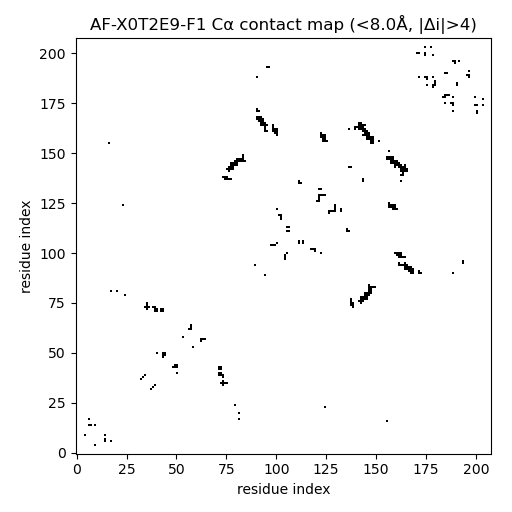-16.793 1.00 82.19 104 VAL A C 1
ATOM 904 O O . VAL A 1 104 ? -11.240 -0.440 -16.606 1.00 82.19 104 VAL A O 1
ATOM 907 N N . ASN A 1 105 ? -9.156 0.180 -16.054 1.00 83.69 105 ASN A N 1
ATOM 908 C CA . ASN A 1 105 ? -9.011 -0.815 -14.996 1.00 83.69 105 ASN A CA 1
ATOM 909 C C . ASN A 1 105 ? -9.911 -0.500 -13.802 1.00 83.69 105 ASN A C 1
ATOM 911 O O . ASN A 1 105 ? -10.562 -1.400 -13.300 1.00 83.69 105 ASN A O 1
ATOM 915 N N . LEU A 1 106 ? -10.003 0.765 -13.388 1.00 81.00 106 LEU A N 1
ATOM 916 C CA . LEU A 1 106 ? -10.861 1.169 -12.272 1.00 81.00 106 LEU A CA 1
ATOM 917 C C . LEU A 1 106 ? -12.349 0.928 -12.564 1.00 81.00 106 LEU A C 1
ATOM 919 O O . LEU A 1 106 ? -13.064 0.459 -11.691 1.00 81.00 106 LEU A O 1
ATOM 923 N N . LEU A 1 107 ? -12.801 1.175 -13.799 1.00 79.12 107 LEU A N 1
ATOM 924 C CA . LEU A 1 107 ? -14.185 0.907 -14.212 1.00 79.12 107 LEU A CA 1
ATOM 925 C C . LEU A 1 107 ? -14.508 -0.585 -14.380 1.00 79.12 107 LEU A C 1
ATOM 927 O O . LEU A 1 107 ? -15.676 -0.924 -14.494 1.00 79.12 107 LEU A O 1
ATOM 931 N N . ARG A 1 108 ? -13.504 -1.472 -14.438 1.00 77.88 108 ARG A N 1
ATOM 932 C CA . ARG A 1 108 ? -13.732 -2.930 -14.456 1.00 77.88 108 ARG A CA 1
ATOM 933 C C . ARG A 1 108 ? -14.045 -3.493 -13.073 1.00 77.88 108 ARG A C 1
ATOM 935 O O . ARG A 1 108 ? -14.527 -4.616 -12.989 1.00 77.88 108 ARG A O 1
ATOM 942 N N . TYR A 1 109 ? -13.717 -2.764 -12.009 1.00 73.75 109 TYR A N 1
ATOM 943 C CA . TYR A 1 109 ? -14.022 -3.179 -10.647 1.00 73.75 109 TYR A CA 1
ATOM 944 C C . TYR A 1 109 ? -15.395 -2.627 -10.260 1.00 73.75 109 TYR A C 1
ATOM 946 O O . TYR A 1 109 ? -15.508 -1.503 -9.776 1.00 73.75 109 TYR A O 1
ATOM 954 N N . ASP A 1 110 ? -16.431 -3.444 -10.466 1.00 62.66 110 ASP A N 1
ATOM 955 C CA . ASP A 1 110 ? -17.833 -3.104 -10.169 1.00 62.66 110 ASP A CA 1
ATOM 956 C C . ASP A 1 110 ? -18.085 -2.792 -8.680 1.00 62.66 110 ASP A C 1
ATOM 958 O O . ASP A 1 110 ? -19.089 -2.176 -8.330 1.00 62.66 110 ASP A O 1
ATOM 962 N N . SER A 1 111 ? -17.172 -3.201 -7.791 1.00 65.62 111 SER A N 1
ATOM 963 C CA . SER A 1 111 ? -17.247 -2.946 -6.349 1.00 65.62 111 SER A CA 1
ATOM 964 C C . SER A 1 111 ? -16.926 -1.504 -5.954 1.00 65.62 111 SER A C 1
ATOM 966 O O . SER A 1 111 ? -17.223 -1.102 -4.829 1.00 65.62 111 SER A O 1
ATOM 968 N N . LEU A 1 112 ? -16.316 -0.716 -6.843 1.00 70.88 112 LEU A N 1
ATOM 969 C CA . LEU A 1 112 ? -15.928 0.653 -6.529 1.00 70.88 112 LEU A CA 1
ATOM 970 C C . LEU A 1 112 ? -17.078 1.616 -6.863 1.00 70.88 112 LEU A C 1
ATOM 972 O O . LEU A 1 112 ? -17.530 1.642 -8.010 1.00 70.88 112 LEU A O 1
ATOM 976 N N . PRO A 1 113 ? -17.517 2.477 -5.924 1.00 69.25 113 PRO A N 1
ATOM 977 C CA . PRO A 1 113 ? -18.545 3.490 -6.162 1.00 69.25 113 PRO A CA 1
ATOM 978 C C . PRO A 1 113 ? -17.988 4.671 -6.980 1.00 69.25 113 PRO A C 1
ATOM 980 O O . PRO A 1 113 ? -18.050 5.830 -6.572 1.00 69.25 113 PRO A O 1
ATOM 983 N N . LEU A 1 114 ? -17.389 4.391 -8.138 1.00 69.00 114 LEU A N 1
ATOM 984 C CA . LEU A 1 114 ? -16.817 5.400 -9.016 1.00 69.00 114 LEU A CA 1
ATOM 985 C C . LEU A 1 114 ? -17.905 5.956 -9.928 1.00 69.00 114 LEU A C 1
ATOM 987 O O . LEU A 1 114 ? -18.440 5.279 -10.803 1.00 69.00 114 LEU A O 1
ATOM 991 N N . THR A 1 115 ? -18.208 7.239 -9.762 1.00 61.97 115 THR A N 1
ATOM 992 C CA . THR A 1 115 ? -19.085 7.964 -10.679 1.00 61.97 115 THR A CA 1
ATOM 993 C C . THR A 1 115 ? -18.471 7.957 -12.088 1.00 61.97 115 THR A C 1
ATOM 995 O O . THR A 1 115 ? -17.267 8.161 -12.248 1.00 61.97 115 THR A O 1
ATOM 998 N N . ASN A 1 116 ? -19.290 7.839 -13.143 1.00 59.72 116 ASN A N 1
ATOM 999 C CA . ASN A 1 116 ? -18.852 7.822 -14.559 1.00 59.72 116 ASN A CA 1
ATOM 1000 C C . ASN A 1 116 ? -17.942 9.006 -14.992 1.00 59.72 116 ASN A C 1
ATOM 1002 O O . ASN A 1 116 ? -17.318 8.975 -16.059 1.00 59.72 116 ASN A O 1
ATOM 1006 N N . LYS A 1 117 ? -17.834 10.047 -14.156 1.00 64.19 117 LYS A N 1
ATOM 1007 C CA . LYS A 1 117 ? -16.996 11.243 -14.313 1.00 64.19 117 LYS A CA 1
ATOM 1008 C C . LYS A 1 117 ? -15.586 11.107 -13.712 1.00 64.19 117 LYS A C 1
ATOM 1010 O O . LYS A 1 117 ? -15.008 12.111 -13.315 1.00 64.19 117 LYS A O 1
ATOM 1015 N N . PHE A 1 118 ? -15.019 9.903 -13.640 1.00 68.44 118 PHE A N 1
ATOM 1016 C CA . PHE A 1 118 ? -13.638 9.741 -13.182 1.00 68.44 118 PHE A CA 1
ATOM 1017 C C . PHE A 1 118 ? -12.651 10.492 -14.097 1.00 68.44 118 PHE A C 1
ATOM 1019 O O . PHE A 1 118 ? -12.530 10.157 -15.288 1.00 68.44 118 PHE A O 1
ATOM 1026 N N . ASP A 1 119 ? -11.962 11.498 -13.543 1.00 75.75 119 ASP A N 1
ATOM 1027 C CA . ASP A 1 119 ? -10.878 12.219 -14.213 1.00 75.75 119 ASP A CA 1
ATOM 1028 C C . ASP A 1 119 ? -9.528 11.563 -13.899 1.00 75.75 119 ASP A C 1
ATOM 1030 O O . ASP A 1 119 ? -9.210 11.225 -12.760 1.00 75.75 119 ASP A O 1
ATOM 1034 N N . ARG A 1 120 ? -8.689 11.418 -14.927 1.00 77.06 120 ARG A N 1
ATOM 1035 C CA . ARG A 1 120 ? -7.374 10.770 -14.831 1.00 77.06 120 ARG A CA 1
ATOM 1036 C C . ARG A 1 120 ? -6.431 11.494 -13.874 1.00 77.06 120 ARG A C 1
ATOM 1038 O O . ARG A 1 120 ? -5.485 10.873 -13.401 1.00 77.06 120 ARG A O 1
ATOM 1045 N N . ASN A 1 121 ? -6.670 12.777 -13.610 1.00 83.25 121 ASN A N 1
ATOM 1046 C CA . ASN A 1 121 ? -5.815 13.591 -12.754 1.00 83.25 121 ASN A CA 1
ATOM 1047 C C . ASN A 1 121 ? -6.050 13.361 -11.254 1.00 83.25 121 ASN A C 1
ATOM 1049 O O . ASN A 1 121 ? -5.201 13.738 -10.453 1.00 83.25 121 ASN A O 1
ATOM 1053 N N . GLN A 1 122 ? -7.150 12.706 -10.867 1.00 84.75 122 GLN A N 1
ATOM 1054 C CA . GLN A 1 122 ? -7.487 12.458 -9.458 1.00 84.75 122 GLN A CA 1
ATOM 1055 C C . GLN A 1 122 ? -6.505 11.501 -8.765 1.00 84.75 122 GLN A C 1
ATOM 1057 O O . GLN A 1 122 ? -6.415 11.483 -7.546 1.00 84.75 122 GLN A O 1
ATOM 1062 N N . LYS A 1 123 ? -5.723 10.726 -9.530 1.00 85.69 123 LYS A N 1
ATOM 1063 C CA . LYS A 1 123 ? -4.704 9.807 -8.994 1.00 85.69 123 LYS A CA 1
ATOM 1064 C C . LYS A 1 123 ? -3.438 10.501 -8.475 1.00 85.69 123 LYS A C 1
ATOM 1066 O O . LYS A 1 123 ? -2.590 9.832 -7.887 1.00 85.69 123 LYS A O 1
ATOM 1071 N N . TYR A 1 124 ? -3.246 11.785 -8.778 1.00 89.69 124 TYR A N 1
ATOM 1072 C CA . TYR A 1 124 ? -2.060 12.535 -8.366 1.00 89.69 124 TYR A CA 1
ATOM 1073 C C . TYR A 1 124 ? -2.264 13.136 -6.981 1.00 89.69 124 TYR A C 1
ATOM 1075 O O . TYR A 1 124 ? -3.320 13.699 -6.721 1.00 89.69 124 TYR A O 1
ATOM 1083 N N . LEU A 1 125 ? -1.228 13.084 -6.143 1.00 86.81 125 LEU A N 1
ATOM 1084 C CA . LEU A 1 125 ? -1.257 13.613 -4.772 1.00 86.81 125 LEU A CA 1
ATOM 1085 C C . LEU A 1 125 ? -1.591 15.111 -4.694 1.00 86.81 125 LEU A C 1
ATOM 1087 O O . LEU A 1 125 ? -2.252 15.545 -3.766 1.00 86.81 125 LEU A O 1
ATOM 1091 N N . GLU A 1 126 ? -1.202 15.890 -5.705 1.00 84.62 126 GLU A N 1
ATOM 1092 C CA . GLU A 1 126 ? -1.513 17.326 -5.811 1.00 84.62 126 GLU A CA 1
ATOM 1093 C C . GLU A 1 126 ? -3.006 17.611 -6.099 1.00 84.62 126 GLU A C 1
ATOM 1095 O O . GLU A 1 126 ? -3.421 18.770 -6.136 1.00 84.62 126 GLU A O 1
ATOM 1100 N N . SER A 1 127 ? -3.813 16.588 -6.401 1.00 87.81 127 SER A N 1
ATOM 1101 C CA . SER A 1 127 ? -5.214 16.764 -6.784 1.00 87.81 127 SER A CA 1
ATOM 1102 C C . SER A 1 127 ? -6.110 16.966 -5.566 1.00 87.81 127 SER A C 1
ATOM 1104 O O . SER A 1 127 ? -6.052 16.200 -4.611 1.00 87.81 127 SER A O 1
ATOM 1106 N N . ALA A 1 128 ? -7.041 17.920 -5.650 1.00 85.62 128 ALA A N 1
ATOM 1107 C CA . ALA A 1 128 ? -8.035 18.157 -4.600 1.00 85.62 128 ALA A CA 1
ATOM 1108 C C . ALA A 1 128 ? -8.929 16.933 -4.310 1.00 85.62 128 ALA A C 1
ATOM 1110 O O . ALA A 1 128 ? -9.414 16.785 -3.197 1.00 85.62 128 ALA A O 1
ATOM 1111 N N . HIS A 1 129 ? -9.129 16.054 -5.297 1.00 86.62 129 HIS A N 1
ATOM 1112 C CA . HIS A 1 129 ? -9.949 14.840 -5.171 1.00 86.62 129 HIS A CA 1
ATOM 1113 C C . HIS A 1 129 ? -9.123 13.577 -4.895 1.00 86.62 129 HIS A C 1
ATOM 1115 O O . HIS A 1 129 ? -9.639 12.462 -4.980 1.00 86.62 129 HIS A O 1
ATOM 1121 N N . PHE A 1 130 ? -7.827 13.726 -4.614 1.00 88.88 130 PHE A N 1
ATOM 1122 C CA . PHE A 1 130 ? -6.959 12.589 -4.339 1.00 88.88 130 PHE A CA 1
ATOM 1123 C C . PHE A 1 130 ? -7.390 11.835 -3.081 1.00 88.88 130 PHE A C 1
ATOM 1125 O O . PHE A 1 130 ? -7.440 10.608 -3.086 1.00 88.88 130 PHE A O 1
ATOM 1132 N N . THR A 1 131 ? -7.738 12.562 -2.021 1.00 87.50 131 THR A N 1
ATOM 1133 C CA . THR A 1 131 ? -8.190 11.995 -0.744 1.00 87.50 131 THR A CA 1
ATOM 1134 C C . THR A 1 131 ? -9.498 11.225 -0.895 1.00 87.50 131 THR A C 1
ATOM 1136 O O . THR A 1 131 ? -9.616 10.133 -0.344 1.00 87.50 131 THR A O 1
ATOM 1139 N N . ASP A 1 132 ? -10.437 11.728 -1.703 1.00 88.00 132 ASP A N 1
ATOM 1140 C CA . ASP A 1 132 ? -11.694 11.040 -2.022 1.00 88.00 132 ASP A CA 1
ATOM 1141 C C . ASP A 1 132 ? -11.422 9.686 -2.698 1.00 88.00 132 ASP A C 1
ATOM 1143 O O . ASP A 1 132 ? -11.938 8.647 -2.281 1.00 88.00 132 ASP A O 1
ATOM 1147 N N . LEU A 1 133 ? -10.556 9.684 -3.717 1.00 87.69 133 LEU A N 1
ATOM 1148 C CA . LEU A 1 133 ? -10.135 8.466 -4.408 1.00 87.69 133 LEU A CA 1
ATOM 1149 C C . LEU A 1 133 ? -9.393 7.512 -3.466 1.00 87.69 133 LEU A C 1
ATOM 1151 O O . LEU A 1 133 ? -9.650 6.308 -3.480 1.00 87.69 133 LEU A O 1
ATOM 1155 N N . LEU A 1 134 ? -8.485 8.038 -2.645 1.00 89.88 134 LEU A N 1
ATOM 1156 C CA . LEU A 1 134 ? -7.746 7.252 -1.670 1.00 89.88 134 LEU A CA 1
ATOM 1157 C C . LEU A 1 134 ? -8.719 6.584 -0.693 1.00 89.88 134 LEU A C 1
ATOM 1159 O O . LEU A 1 134 ? -8.629 5.380 -0.499 1.00 89.88 134 LEU A O 1
ATOM 1163 N N . LYS A 1 135 ? -9.707 7.309 -0.158 1.00 88.88 135 LYS A N 1
ATOM 1164 C CA . LYS A 1 135 ? -10.725 6.761 0.753 1.00 88.88 135 LYS A CA 1
ATOM 1165 C C . LYS A 1 135 ? -11.531 5.621 0.133 1.00 88.88 135 LYS A C 1
ATOM 1167 O O . LYS A 1 135 ? -11.836 4.657 0.822 1.00 88.88 135 LYS A O 1
ATOM 1172 N N . ILE A 1 136 ? -11.846 5.717 -1.157 1.00 88.38 136 ILE A N 1
ATOM 1173 C CA . ILE A 1 136 ? -12.547 4.658 -1.897 1.00 88.38 136 ILE A CA 1
ATOM 1174 C C . ILE A 1 136 ? -11.659 3.419 -2.077 1.00 88.38 136 ILE A C 1
ATOM 1176 O O . ILE A 1 136 ? -12.158 2.297 -2.060 1.00 88.38 136 ILE A O 1
ATOM 1180 N N . LEU A 1 137 ? -10.353 3.616 -2.266 1.00 88.19 137 LEU A N 1
ATOM 1181 C CA . LEU A 1 137 ? -9.411 2.541 -2.572 1.00 88.19 137 LEU A CA 1
ATOM 1182 C C . LEU A 1 137 ? -8.730 1.930 -1.340 1.00 88.19 137 LEU A C 1
ATOM 1184 O O . LEU A 1 137 ? -8.232 0.817 -1.437 1.00 88.19 137 LEU A O 1
ATOM 1188 N N . LEU A 1 138 ? -8.688 2.614 -0.194 1.00 88.31 138 LEU A N 1
ATOM 1189 C CA . LEU A 1 138 ? -8.070 2.102 1.039 1.00 88.31 138 LEU A CA 1
ATOM 1190 C C . LEU A 1 138 ? -8.697 0.790 1.552 1.00 88.31 138 LEU A C 1
ATOM 1192 O O . LEU A 1 138 ? -7.931 -0.052 2.014 1.00 88.31 138 LEU A O 1
ATOM 1196 N N . PRO A 1 139 ? -10.028 0.579 1.464 1.00 85.12 139 PRO A N 1
ATOM 1197 C CA . PRO A 1 139 ? -10.660 -0.687 1.843 1.00 85.12 139 PRO A CA 1
ATOM 1198 C C . PRO A 1 139 ? -10.441 -1.832 0.848 1.00 85.12 139 PRO A C 1
ATOM 1200 O O . PRO A 1 139 ? -10.915 -2.936 1.091 1.00 85.12 139 PRO A O 1
ATOM 1203 N N . VAL A 1 140 ? -9.816 -1.574 -0.303 1.00 82.38 140 VAL A N 1
ATOM 1204 C CA . VAL A 1 140 ? -9.590 -2.599 -1.326 1.00 82.38 140 VAL A CA 1
ATOM 1205 C C . VAL A 1 140 ? -8.530 -3.585 -0.845 1.00 82.38 140 VAL A C 1
ATOM 1207 O O . VAL A 1 140 ? -7.562 -3.189 -0.199 1.00 82.38 140 VAL A O 1
ATOM 1210 N N . ASP A 1 141 ? -8.691 -4.861 -1.200 1.00 78.75 141 ASP A N 1
ATOM 1211 C CA . ASP A 1 141 ? -7.778 -5.920 -0.779 1.00 78.75 141 ASP A CA 1
ATOM 1212 C C . ASP A 1 141 ? -6.312 -5.619 -1.142 1.00 78.75 141 ASP A C 1
ATOM 1214 O O . ASP A 1 141 ? -5.983 -5.155 -2.242 1.00 78.75 141 ASP A O 1
ATOM 1218 N N . TYR A 1 142 ? -5.416 -6.003 -0.228 1.00 86.75 142 TYR A N 1
ATOM 1219 C CA . TYR A 1 142 ? -3.961 -5.829 -0.300 1.00 86.75 142 TYR A CA 1
ATOM 1220 C C . TYR A 1 142 ? -3.496 -4.364 -0.240 1.00 86.75 142 TYR A C 1
ATOM 1222 O O . TYR A 1 142 ? -4.129 -3.518 0.380 1.00 86.75 142 TYR A O 1
ATOM 1230 N N . ALA A 1 143 ? -2.314 -4.070 -0.789 1.00 91.12 143 ALA A N 1
ATOM 1231 C CA . ALA A 1 143 ? -1.698 -2.761 -0.676 1.00 91.12 143 ALA A CA 1
ATOM 1232 C C . ALA A 1 143 ? -2.070 -1.822 -1.829 1.00 91.12 143 ALA A C 1
ATOM 1234 O O . ALA A 1 143 ? -2.205 -2.220 -2.990 1.00 91.12 143 ALA A O 1
ATOM 1235 N N . LEU A 1 144 ? -2.116 -0.533 -1.526 1.00 93.25 144 LEU A N 1
ATOM 1236 C CA . LEU A 1 144 ? -2.058 0.538 -2.512 1.00 93.25 144 LEU A CA 1
ATOM 1237 C C . LEU A 1 144 ? -0.605 0.964 -2.734 1.00 93.25 144 LEU A C 1
ATOM 1239 O O . LEU A 1 144 ? 0.162 1.060 -1.779 1.00 93.25 144 LEU A O 1
ATOM 1243 N N . LEU A 1 145 ? -0.221 1.253 -3.979 1.00 93.62 145 LEU A N 1
ATOM 1244 C CA . LEU A 1 145 ? 1.138 1.679 -4.319 1.00 93.62 145 LEU A CA 1
ATOM 1245 C C . LEU A 1 145 ? 1.157 3.092 -4.894 1.00 93.62 145 LEU A C 1
ATOM 1247 O O . LEU A 1 145 ? 0.717 3.334 -6.026 1.00 93.62 145 LEU A O 1
ATOM 1251 N N . ILE A 1 146 ? 1.765 4.004 -4.144 1.00 94.12 146 ILE A N 1
ATOM 1252 C CA . ILE A 1 146 ? 2.081 5.361 -4.574 1.00 94.12 146 ILE A CA 1
ATOM 1253 C C . ILE A 1 146 ? 3.562 5.425 -4.938 1.00 94.12 146 ILE A C 1
ATOM 1255 O O . ILE A 1 146 ? 4.435 5.067 -4.148 1.00 94.12 146 ILE A O 1
ATOM 1259 N N . GLN A 1 147 ? 3.841 5.911 -6.142 1.00 93.12 147 GLN A N 1
ATOM 1260 C CA . GLN A 1 147 ? 5.204 6.090 -6.630 1.00 93.12 147 GLN A CA 1
ATOM 1261 C C . GLN A 1 147 ? 5.300 7.313 -7.536 1.00 93.12 147 GLN A C 1
ATOM 1263 O O . GLN A 1 147 ? 4.290 7.895 -7.958 1.00 93.12 147 GLN A O 1
ATOM 1268 N N . ARG A 1 148 ? 6.533 7.703 -7.841 1.00 90.50 148 ARG A N 1
ATOM 1269 C CA . ARG A 1 148 ? 6.819 8.796 -8.757 1.00 90.50 148 ARG A CA 1
ATOM 1270 C C . ARG A 1 148 ? 6.344 8.468 -10.171 1.00 90.50 148 ARG A C 1
ATOM 1272 O O . ARG A 1 148 ? 6.544 7.366 -10.679 1.00 90.50 148 ARG A O 1
ATOM 1279 N N . ASP A 1 149 ? 5.746 9.458 -10.819 1.00 86.50 149 ASP A N 1
ATOM 1280 C CA . ASP A 1 149 ? 5.385 9.391 -12.230 1.00 86.50 149 ASP A CA 1
ATOM 1281 C C . ASP A 1 149 ? 6.629 9.621 -13.107 1.00 86.50 149 ASP A C 1
ATOM 1283 O O . ASP A 1 149 ? 7.230 10.698 -13.086 1.00 86.50 149 ASP A O 1
ATOM 1287 N N . ILE A 1 150 ? 7.028 8.595 -13.862 1.00 79.94 150 ILE A N 1
ATOM 1288 C CA . ILE A 1 150 ? 8.213 8.611 -14.738 1.00 79.94 150 ILE A CA 1
ATOM 1289 C C . ILE A 1 150 ? 7.891 9.284 -16.082 1.00 79.94 150 ILE A C 1
ATOM 1291 O O . ILE A 1 150 ? 8.780 9.853 -16.723 1.00 79.94 150 ILE A O 1
ATOM 1295 N N . ASP A 1 151 ? 6.621 9.272 -16.498 1.00 75.75 151 ASP A N 1
ATOM 1296 C CA . ASP A 1 151 ? 6.196 9.806 -17.796 1.00 75.75 151 ASP A CA 1
ATOM 1297 C C . ASP A 1 151 ? 6.295 11.343 -17.822 1.00 75.75 151 ASP A C 1
ATOM 1299 O O . ASP A 1 151 ? 6.586 11.964 -18.849 1.00 75.75 151 ASP A O 1
ATOM 1303 N N . SER A 1 152 ? 6.143 11.971 -16.656 1.00 70.12 152 SER A N 1
ATOM 1304 C CA . SER A 1 152 ? 6.216 13.418 -16.457 1.00 70.12 152 SER A CA 1
ATOM 1305 C C . SER A 1 152 ? 7.662 13.905 -16.241 1.00 70.12 152 SER A C 1
ATOM 1307 O O . SER A 1 152 ? 8.009 14.395 -15.169 1.00 70.12 152 SER A O 1
ATOM 1309 N N . LYS A 1 153 ? 8.516 13.842 -17.275 1.00 60.78 153 LYS A N 1
ATOM 1310 C CA . LYS A 1 153 ? 9.966 14.174 -17.204 1.00 60.78 153 LYS A CA 1
ATOM 1311 C C . LYS A 1 153 ? 10.328 15.564 -16.637 1.00 60.78 153 LYS A C 1
ATOM 1313 O O . LYS A 1 153 ? 11.483 15.788 -16.291 1.00 60.78 153 LYS A O 1
ATOM 1318 N N . GLY A 1 154 ? 9.375 16.496 -16.546 1.00 62.50 154 GLY A N 1
ATOM 1319 C CA . GLY A 1 154 ? 9.596 17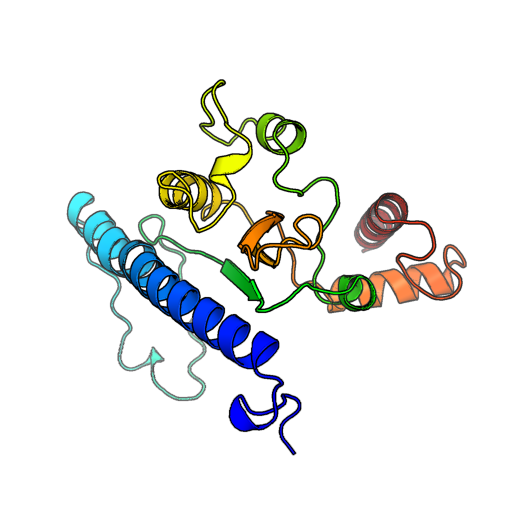.868 -16.065 1.00 62.50 154 GLY A CA 1
ATOM 1320 C C . GLY A 1 154 ? 9.067 18.187 -14.662 1.00 62.50 154 GLY A C 1
ATOM 1321 O O . GLY A 1 154 ? 9.321 19.286 -14.175 1.00 62.50 154 GLY A O 1
ATOM 1322 N N . LYS A 1 155 ? 8.316 17.289 -14.007 1.00 73.62 155 LYS A N 1
ATOM 1323 C CA . LYS A 1 155 ? 7.726 17.552 -12.682 1.00 73.62 155 LYS A CA 1
ATOM 1324 C C . LYS A 1 155 ? 7.863 16.331 -11.778 1.00 73.62 155 LYS A C 1
ATOM 1326 O O . LYS A 1 155 ? 7.472 15.234 -12.158 1.00 73.62 155 LYS A O 1
ATOM 1331 N N . ASN A 1 156 ? 8.382 16.532 -10.568 1.00 80.69 156 ASN A N 1
ATOM 1332 C CA . ASN A 1 156 ? 8.423 15.495 -9.537 1.00 80.69 156 ASN A CA 1
ATOM 1333 C C . ASN A 1 156 ? 7.015 15.290 -8.983 1.00 80.69 156 ASN A C 1
ATOM 1335 O O . ASN A 1 156 ? 6.651 15.895 -7.985 1.00 80.69 156 ASN A O 1
ATOM 1339 N N . ARG A 1 157 ? 6.219 14.476 -9.673 1.00 87.31 157 ARG A N 1
ATOM 1340 C CA . ARG A 1 157 ? 4.851 14.154 -9.278 1.00 87.31 157 ARG A CA 1
ATOM 1341 C C . ARG A 1 157 ? 4.776 12.745 -8.742 1.00 87.31 157 ARG A C 1
ATOM 1343 O O . ARG A 1 157 ? 5.396 11.836 -9.290 1.00 87.31 157 ARG A O 1
ATOM 1350 N N . PHE A 1 158 ? 3.955 12.577 -7.722 1.00 90.88 158 PHE A N 1
ATOM 1351 C CA . PHE A 1 158 ? 3.616 11.279 -7.173 1.00 90.88 158 PHE A CA 1
ATOM 1352 C C . PHE A 1 158 ? 2.179 10.938 -7.532 1.00 90.88 158 PHE A C 1
ATOM 1354 O O . PHE A 1 158 ? 1.290 11.794 -7.520 1.00 90.88 158 PHE A O 1
ATOM 1361 N N . SER A 1 159 ? 1.966 9.679 -7.889 1.00 91.62 159 SER A N 1
ATOM 1362 C CA . SER A 1 159 ? 0.651 9.178 -8.255 1.00 91.62 159 SER A CA 1
ATOM 1363 C C . SER A 1 159 ? 0.384 7.844 -7.589 1.00 91.62 159 SER A C 1
ATOM 1365 O O . SER A 1 159 ? 1.283 7.007 -7.467 1.00 91.62 159 SER A O 1
ATOM 1367 N N . LEU A 1 160 ? -0.872 7.632 -7.209 1.00 92.06 160 LEU A N 1
ATOM 1368 C CA . LEU A 1 160 ? -1.381 6.299 -6.946 1.00 92.06 160 LEU A CA 1
ATOM 1369 C C . LEU A 1 160 ? -1.280 5.520 -8.256 1.00 92.06 160 LEU A C 1
ATOM 1371 O O . LEU A 1 160 ? -1.983 5.823 -9.218 1.00 92.06 160 LEU A O 1
ATOM 1375 N N . SER A 1 161 ? -0.361 4.567 -8.318 1.00 90.69 161 SER A N 1
ATOM 1376 C CA . SER A 1 161 ? 0.020 3.892 -9.558 1.00 90.69 161 SER A CA 1
ATOM 1377 C C . SER A 1 161 ? -0.687 2.556 -9.738 1.00 90.69 161 SER A C 1
ATOM 1379 O O . SER A 1 161 ? -1.144 2.246 -10.839 1.00 90.69 161 SER A O 1
ATOM 1381 N N . HIS A 1 162 ? -0.792 1.787 -8.654 1.00 91.94 162 HIS A N 1
ATOM 1382 C CA . HIS A 1 162 ? -1.394 0.466 -8.635 1.00 91.94 162 HIS A CA 1
ATOM 1383 C C . HIS A 1 162 ? -2.224 0.292 -7.366 1.00 91.94 162 HIS A C 1
ATOM 1385 O O . HIS A 1 162 ? -1.903 0.851 -6.317 1.00 91.94 162 HIS A O 1
ATOM 1391 N N . PHE A 1 163 ? -3.277 -0.501 -7.485 1.00 89.56 163 PHE A N 1
ATOM 1392 C CA . PHE A 1 163 ? -4.066 -1.025 -6.374 1.00 89.56 163 PHE A CA 1
ATOM 1393 C C . PHE A 1 163 ? -3.885 -2.558 -6.318 1.00 89.56 163 PHE A C 1
ATOM 1395 O O . PHE A 1 163 ? -3.226 -3.111 -7.199 1.00 89.56 163 PHE A O 1
ATOM 1402 N N . HIS A 1 164 ? -4.377 -3.262 -5.293 1.00 89.00 164 HIS A N 1
ATOM 1403 C CA . HIS A 1 164 ? -4.165 -4.717 -5.127 1.00 89.00 164 HIS A CA 1
ATOM 1404 C C . HIS A 1 164 ? -2.694 -5.174 -5.246 1.00 89.00 164 HIS A C 1
ATOM 1406 O O . HIS A 1 164 ? -2.380 -6.169 -5.910 1.00 89.00 164 HIS A O 1
ATOM 1412 N N . VAL A 1 165 ? -1.763 -4.432 -4.649 1.00 88.88 165 VAL A N 1
ATOM 1413 C CA . VAL A 1 165 ? -0.339 -4.783 -4.637 1.00 88.88 165 VAL A CA 1
ATOM 1414 C C . VAL A 1 165 ? -0.071 -5.791 -3.528 1.00 88.88 165 VAL A C 1
ATOM 1416 O O . VAL A 1 165 ? -0.404 -5.546 -2.373 1.00 88.88 165 VAL A O 1
ATOM 1419 N N . ARG A 1 166 ? 0.537 -6.931 -3.870 1.00 89.19 166 ARG A N 1
ATOM 1420 C CA . ARG A 1 166 ? 0.747 -8.047 -2.930 1.00 89.19 166 ARG A CA 1
ATOM 1421 C C . ARG A 1 166 ? 2.208 -8.196 -2.538 1.00 89.19 166 ARG A C 1
ATOM 1423 O O . ARG A 1 166 ? 3.095 -7.979 -3.362 1.00 89.19 166 ARG A O 1
ATOM 1430 N N . ILE A 1 167 ? 2.453 -8.629 -1.305 1.00 84.69 167 ILE A N 1
ATOM 1431 C CA . ILE A 1 167 ? 3.794 -8.919 -0.785 1.00 84.69 167 ILE A CA 1
ATOM 1432 C C . ILE A 1 167 ? 3.895 -10.433 -0.571 1.00 84.69 167 ILE A C 1
ATOM 1434 O O . ILE A 1 167 ? 3.797 -10.927 0.545 1.00 84.69 167 ILE A O 1
ATOM 1438 N N . ASP A 1 168 ? 4.066 -11.168 -1.671 1.00 81.19 168 ASP A N 1
ATOM 1439 C CA . ASP A 1 168 ? 3.983 -12.636 -1.702 1.00 81.19 168 ASP A CA 1
ATOM 1440 C C . ASP A 1 168 ? 5.262 -13.258 -2.287 1.00 81.19 168 ASP A C 1
ATOM 1442 O O . ASP A 1 168 ? 5.231 -14.029 -3.256 1.00 81.19 168 ASP A O 1
ATOM 1446 N N . TRP A 1 169 ? 6.417 -12.914 -1.714 1.00 82.75 169 TRP A N 1
ATOM 1447 C CA . TRP A 1 169 ? 7.685 -13.528 -2.120 1.00 82.75 169 TRP A CA 1
ATOM 1448 C C . TRP A 1 169 ? 7.700 -15.057 -1.938 1.00 82.75 169 TRP A C 1
ATOM 1450 O O . TRP A 1 169 ? 8.042 -15.734 -2.906 1.00 82.75 169 TRP A O 1
ATOM 1460 N N . PRO A 1 170 ? 7.264 -15.634 -0.792 1.00 85.69 170 PRO A N 1
ATOM 1461 C CA . PRO A 1 170 ? 7.347 -17.083 -0.583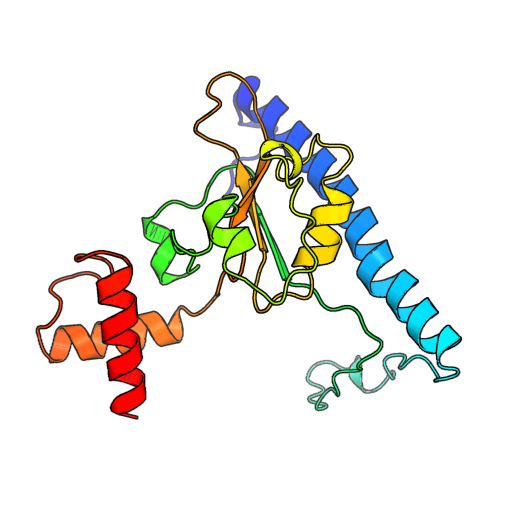 1.00 85.69 170 PRO A CA 1
ATOM 1462 C C . PRO A 1 170 ? 6.558 -17.885 -1.621 1.00 85.69 170 PRO A C 1
ATOM 1464 O O . PRO A 1 170 ? 7.015 -18.916 -2.102 1.00 85.69 170 PRO A O 1
ATOM 1467 N N . ILE A 1 171 ? 5.383 -17.380 -2.010 1.00 86.44 171 ILE A N 1
ATOM 1468 C CA . ILE A 1 171 ? 4.548 -18.021 -3.028 1.00 86.44 171 ILE A CA 1
ATOM 1469 C C . ILE A 1 171 ? 5.224 -17.915 -4.395 1.00 86.44 171 ILE A C 1
ATOM 1471 O O . ILE A 1 171 ? 5.214 -18.880 -5.152 1.00 86.44 171 ILE A O 1
ATOM 1475 N N . SER A 1 172 ? 5.821 -16.762 -4.721 1.00 86.94 172 SER A N 1
ATOM 1476 C CA . SER A 1 172 ? 6.568 -16.586 -5.975 1.00 86.94 172 SER A CA 1
ATOM 1477 C C . SER A 1 172 ? 7.727 -17.564 -6.072 1.00 86.94 172 SER A C 1
ATOM 1479 O O . SER A 1 172 ? 7.894 -18.186 -7.112 1.00 86.94 172 SER A O 1
ATOM 1481 N N . ASP A 1 173 ? 8.485 -17.716 -4.989 1.00 88.56 173 ASP A N 1
ATOM 1482 C CA . ASP A 1 173 ? 9.665 -18.574 -4.943 1.00 88.56 173 ASP A CA 1
ATOM 1483 C C . ASP A 1 173 ? 9.289 -20.054 -5.093 1.00 88.56 173 ASP A C 1
ATOM 1485 O O . ASP A 1 173 ? 9.833 -20.748 -5.946 1.00 88.56 173 ASP A O 1
ATOM 1489 N N . ALA A 1 174 ? 8.260 -20.509 -4.370 1.00 89.50 174 ALA A N 1
ATOM 1490 C CA . ALA A 1 174 ? 7.742 -21.870 -4.510 1.00 89.50 174 ALA A CA 1
ATOM 1491 C C . ALA A 1 174 ? 7.168 -22.144 -5.915 1.00 89.50 174 ALA A C 1
ATOM 1493 O O . ALA A 1 174 ? 7.347 -23.225 -6.477 1.00 89.50 174 ALA A O 1
ATOM 1494 N N . THR A 1 175 ? 6.497 -21.152 -6.507 1.00 89.94 175 THR A N 1
ATOM 1495 C CA . THR A 1 175 ? 5.962 -21.249 -7.873 1.00 89.94 175 THR A CA 1
ATOM 1496 C C . THR A 1 175 ? 7.089 -21.345 -8.905 1.00 89.94 175 THR A C 1
ATOM 1498 O O . THR A 1 175 ? 6.998 -22.126 -9.851 1.00 89.94 175 THR A O 1
ATOM 1501 N N . GLU A 1 176 ? 8.145 -20.551 -8.733 1.00 90.75 176 GLU A N 1
ATOM 1502 C CA . GLU A 1 176 ? 9.327 -20.538 -9.596 1.00 90.75 176 GLU A CA 1
ATOM 1503 C C . GLU A 1 176 ? 10.075 -21.875 -9.536 1.00 90.75 176 GLU A C 1
ATOM 1505 O O . GLU A 1 176 ? 10.399 -22.430 -10.584 1.00 90.75 176 GLU A O 1
ATOM 1510 N N . ASP A 1 177 ? 10.251 -22.444 -8.341 1.00 91.31 177 ASP A N 1
ATOM 1511 C CA . ASP A 1 177 ? 10.893 -23.750 -8.147 1.00 91.31 177 ASP A CA 1
ATOM 1512 C C . ASP A 1 177 ? 10.104 -24.892 -8.816 1.00 91.31 177 ASP A C 1
ATOM 1514 O O . ASP A 1 177 ? 10.657 -25.691 -9.583 1.00 91.31 177 ASP A O 1
ATOM 1518 N N . LEU A 1 178 ? 8.775 -24.918 -8.637 1.00 91.56 178 LEU A N 1
ATOM 1519 C CA . LEU A 1 178 ? 7.898 -25.878 -9.319 1.00 91.56 178 LEU A CA 1
ATOM 1520 C C . LEU A 1 178 ? 7.981 -25.722 -10.843 1.00 91.56 178 LEU A C 1
ATOM 1522 O O . LEU A 1 178 ? 8.116 -26.703 -11.579 1.00 91.56 178 LEU A O 1
ATOM 1526 N N . ALA A 1 179 ? 7.912 -24.489 -11.340 1.00 91.38 179 ALA A N 1
ATOM 1527 C CA . ALA A 1 179 ? 7.931 -24.214 -12.770 1.00 91.38 179 ALA A CA 1
ATOM 1528 C C . ALA A 1 179 ? 9.290 -24.522 -13.413 1.00 91.38 179 ALA A C 1
ATOM 1530 O O . ALA A 1 179 ? 9.322 -25.000 -14.551 1.00 91.38 179 ALA A O 1
ATOM 1531 N N . GLY A 1 180 ? 10.389 -24.283 -12.696 1.00 90.81 180 GLY A N 1
ATOM 1532 C CA . GLY A 1 180 ? 11.741 -24.658 -13.101 1.00 90.81 180 GLY A CA 1
ATOM 1533 C C . GLY A 1 180 ? 11.910 -26.175 -13.153 1.00 90.81 180 GLY A C 1
ATOM 1534 O O . GLY A 1 180 ? 12.363 -26.714 -14.165 1.00 90.81 180 GLY A O 1
ATOM 1535 N N . THR A 1 181 ? 11.434 -26.882 -12.124 1.00 90.69 181 THR A N 1
ATOM 1536 C CA . THR A 1 181 ? 11.440 -28.354 -12.063 1.00 90.69 181 THR A CA 1
ATOM 1537 C C . THR A 1 181 ? 10.663 -28.973 -13.229 1.00 90.69 181 THR A C 1
ATOM 1539 O O . THR A 1 181 ? 11.137 -29.906 -13.880 1.00 90.69 181 THR A O 1
ATOM 1542 N N . LEU A 1 182 ? 9.499 -28.409 -13.562 1.00 90.44 182 LEU A N 1
ATOM 1543 C CA . LEU A 1 182 ? 8.667 -28.839 -14.692 1.00 90.44 182 LEU A CA 1
ATOM 1544 C C . LEU A 1 182 ? 9.125 -28.278 -16.051 1.00 90.44 182 LEU A C 1
ATOM 1546 O O . LEU A 1 182 ? 8.500 -28.567 -17.072 1.00 90.44 182 LEU A O 1
ATOM 1550 N N . ARG A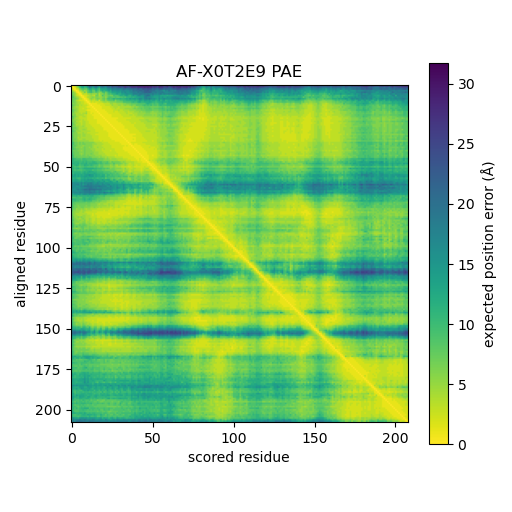 1 183 ? 10.213 -27.496 -16.087 1.00 89.81 183 ARG A N 1
ATOM 1551 C CA . ARG A 1 183 ? 10.784 -26.862 -17.291 1.00 89.81 183 ARG A CA 1
ATOM 1552 C C . ARG A 1 183 ? 9.815 -25.933 -18.035 1.00 89.81 183 ARG A C 1
ATOM 1554 O O . ARG A 1 183 ? 9.959 -25.706 -19.237 1.00 89.81 183 ARG A O 1
ATOM 1561 N N . TYR A 1 184 ? 8.834 -25.369 -17.331 1.00 89.00 184 TYR A N 1
ATOM 1562 C CA . TYR A 1 184 ? 7.953 -24.329 -17.869 1.00 89.00 184 TYR A CA 1
ATOM 1563 C C . TYR A 1 184 ? 8.646 -22.969 -17.959 1.00 89.00 184 TYR A C 1
ATOM 1565 O O . TYR A 1 184 ? 8.258 -22.158 -18.809 1.00 89.00 184 TYR A O 1
ATOM 1573 N N . ILE A 1 185 ? 9.645 -22.727 -17.109 1.00 89.81 185 ILE A N 1
ATOM 1574 C CA . ILE A 1 185 ? 10.509 -21.542 -17.125 1.00 89.81 185 ILE A CA 1
ATOM 1575 C C . ILE A 1 185 ? 11.985 -21.943 -17.075 1.00 89.81 185 ILE A C 1
ATOM 1577 O O . ILE A 1 185 ? 12.311 -23.066 -16.689 1.00 89.81 185 ILE A O 1
ATOM 1581 N N . SER A 1 186 ? 12.864 -21.031 -17.490 1.00 84.12 186 SER A N 1
ATOM 1582 C CA . SER A 1 186 ? 14.311 -21.255 -17.547 1.00 84.12 186 SER A CA 1
ATOM 1583 C C . SER A 1 186 ? 15.099 -20.540 -16.451 1.00 84.12 186 SER A C 1
ATOM 1585 O O . SER A 1 186 ? 16.081 -21.095 -15.962 1.00 84.12 186 SER A O 1
ATOM 1587 N N . LYS A 1 187 ? 14.705 -19.314 -16.092 1.00 82.56 187 LYS A N 1
ATOM 1588 C CA . LYS A 1 187 ? 15.442 -18.464 -15.148 1.00 82.56 187 LYS A CA 1
ATOM 1589 C C . LYS A 1 187 ? 14.530 -17.815 -14.125 1.00 82.56 187 LYS A C 1
ATOM 1591 O O . LYS A 1 187 ? 14.703 -18.059 -12.944 1.00 82.56 187 LYS A O 1
ATOM 1596 N N . ASP A 1 188 ? 13.564 -17.028 -14.594 1.00 84.56 188 ASP A N 1
ATOM 1597 C CA . ASP A 1 188 ? 12.744 -16.180 -13.731 1.00 84.56 188 ASP A CA 1
ATOM 1598 C C . ASP A 1 188 ? 11.260 -16.429 -13.987 1.00 84.56 188 ASP A C 1
ATOM 1600 O O . ASP A 1 188 ? 10.835 -16.602 -15.132 1.00 84.56 188 ASP A O 1
ATOM 1604 N N . LEU A 1 189 ? 10.439 -16.360 -12.936 1.00 84.00 189 LEU A N 1
ATOM 1605 C CA . LEU A 1 189 ? 8.987 -16.560 -13.038 1.00 84.00 189 LEU A CA 1
ATOM 1606 C C . LEU A 1 189 ? 8.324 -15.625 -14.068 1.00 84.00 189 LEU A C 1
ATOM 1608 O O . LEU A 1 189 ? 7.383 -16.008 -14.763 1.00 84.00 189 LEU A O 1
ATOM 1612 N N . TYR A 1 190 ? 8.841 -14.402 -14.189 1.00 83.88 190 TYR A N 1
ATOM 1613 C CA . TYR A 1 190 ? 8.301 -13.363 -15.064 1.00 83.88 190 TYR A CA 1
ATOM 1614 C C . TYR A 1 190 ? 8.952 -13.318 -16.459 1.00 83.88 190 TYR A C 1
ATOM 1616 O O . TYR A 1 190 ? 8.631 -12.423 -17.239 1.00 83.88 190 TYR A O 1
ATOM 1624 N N . GLU A 1 191 ? 9.816 -14.277 -16.825 1.00 82.81 191 GLU A N 1
ATOM 1625 C CA . GLU A 1 191 ? 10.555 -14.269 -18.106 1.00 82.81 191 GLU A CA 1
ATOM 1626 C C . GLU A 1 191 ? 9.644 -14.255 -19.353 1.00 82.81 191 GLU A C 1
ATOM 1628 O O . GLU A 1 191 ? 10.018 -13.739 -20.404 1.00 82.81 191 GLU A O 1
ATOM 1633 N N . LYS A 1 192 ? 8.426 -14.799 -19.231 1.00 83.88 192 LYS A N 1
ATOM 1634 C CA . LYS A 1 192 ? 7.402 -14.875 -20.292 1.00 83.88 192 LYS A CA 1
ATOM 1635 C C . LYS A 1 192 ? 6.253 -13.873 -20.094 1.00 83.88 192 LYS A C 1
ATOM 1637 O O . LYS A 1 192 ? 5.251 -13.937 -20.805 1.00 83.88 192 LYS A O 1
ATOM 1642 N N . GLY A 1 193 ? 6.401 -12.938 -19.1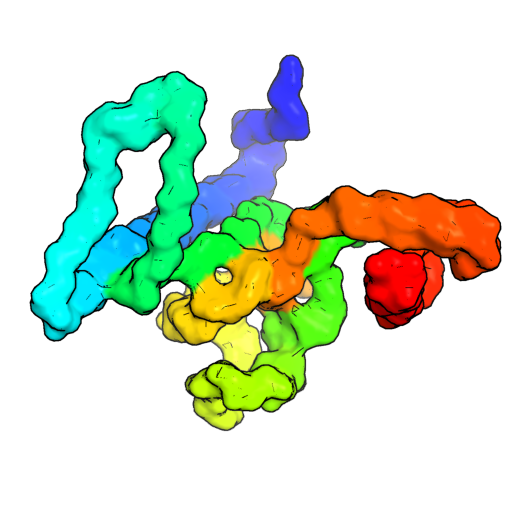53 1.00 85.12 193 GLY A N 1
ATOM 1643 C CA . GLY A 1 193 ? 5.445 -11.869 -18.860 1.00 85.12 193 GLY A CA 1
ATOM 1644 C C . GLY A 1 193 ? 4.449 -12.173 -17.734 1.00 85.12 193 GLY A C 1
ATOM 1645 O O . GLY A 1 193 ? 4.273 -13.315 -17.309 1.00 85.12 193 GLY A O 1
ATOM 1646 N N . ASP A 1 194 ? 3.768 -11.116 -17.278 1.00 84.38 194 ASP A N 1
ATOM 1647 C CA . ASP A 1 194 ? 2.884 -11.116 -16.100 1.00 84.38 194 ASP A CA 1
ATOM 1648 C C . ASP A 1 194 ? 1.786 -12.196 -16.160 1.00 84.38 194 ASP A C 1
ATOM 1650 O O . ASP A 1 194 ? 1.567 -12.920 -15.193 1.00 84.38 194 ASP A O 1
ATOM 1654 N N . LYS A 1 195 ? 1.120 -12.346 -17.314 1.00 86.50 195 LYS A N 1
ATOM 1655 C CA . LYS A 1 195 ? 0.011 -13.301 -17.478 1.00 86.50 195 LYS A CA 1
ATOM 1656 C C . LYS A 1 195 ? 0.470 -14.754 -17.330 1.00 86.50 195 LYS A C 1
ATOM 1658 O O . LYS A 1 195 ? -0.221 -15.564 -16.725 1.00 86.50 195 LYS A O 1
ATOM 1663 N N . TYR A 1 196 ? 1.642 -15.079 -17.869 1.00 88.06 196 TYR A N 1
ATOM 1664 C CA . TYR A 1 196 ? 2.185 -16.431 -17.777 1.00 88.06 196 TYR A CA 1
ATOM 1665 C C . TYR A 1 196 ? 2.579 -16.774 -16.335 1.00 88.06 196 TYR A C 1
ATOM 1667 O O . TYR A 1 196 ? 2.308 -17.879 -15.873 1.00 88.06 196 TYR A O 1
ATOM 1675 N N . ALA A 1 197 ? 3.148 -15.808 -15.606 1.00 86.75 197 ALA A N 1
ATOM 1676 C CA . ALA A 1 197 ? 3.438 -15.954 -14.183 1.00 86.75 197 ALA A CA 1
ATOM 1677 C C . ALA A 1 197 ? 2.161 -16.204 -13.357 1.00 86.75 197 ALA A C 1
ATOM 1679 O O . ALA A 1 197 ? 2.145 -17.105 -12.519 1.00 86.75 197 ALA A O 1
ATOM 1680 N N . GLU A 1 198 ? 1.078 -15.462 -13.627 1.00 86.62 198 GLU A N 1
ATOM 1681 C CA . GLU A 1 198 ? -0.230 -15.687 -12.990 1.00 86.62 198 GLU A CA 1
ATOM 1682 C C . GLU A 1 198 ? -0.778 -17.095 -13.275 1.00 86.62 198 GLU A C 1
ATOM 1684 O O . GLU A 1 198 ? -1.263 -17.765 -12.363 1.00 86.62 198 GLU A O 1
ATOM 1689 N N . ASP A 1 199 ? -0.688 -17.566 -14.521 1.00 89.19 199 ASP A N 1
ATOM 1690 C CA . ASP A 1 199 ? -1.200 -18.882 -14.917 1.00 89.19 199 ASP A CA 1
ATOM 1691 C C . ASP A 1 199 ? -0.396 -20.034 -14.286 1.00 89.19 199 ASP A C 1
ATOM 1693 O O . ASP A 1 199 ? -0.978 -21.026 -13.844 1.00 89.19 199 ASP A O 1
ATOM 1697 N N . ILE A 1 200 ? 0.931 -19.906 -14.172 1.00 89.50 200 ILE A N 1
ATOM 1698 C CA . ILE A 1 200 ? 1.760 -20.884 -13.447 1.00 89.50 200 ILE A CA 1
ATOM 1699 C C . ILE A 1 200 ? 1.415 -20.885 -11.960 1.00 89.50 200 ILE A C 1
ATOM 1701 O O . ILE A 1 200 ? 1.308 -21.951 -11.360 1.00 89.50 200 ILE A O 1
ATOM 1705 N N . GLN A 1 201 ? 1.222 -19.714 -11.357 1.00 87.62 201 GLN A N 1
ATOM 1706 C CA . GLN A 1 201 ? 0.883 -19.635 -9.942 1.00 87.62 201 GLN A CA 1
ATOM 1707 C C . GLN A 1 201 ? -0.477 -20.280 -9.645 1.00 87.62 201 GLN A C 1
ATOM 1709 O O . GLN A 1 201 ? -0.630 -20.945 -8.624 1.00 87.62 201 GLN A O 1
ATOM 1714 N N . LYS A 1 202 ? -1.458 -20.143 -10.546 1.00 89.12 202 LYS A N 1
ATOM 1715 C CA . LYS A 1 202 ? -2.723 -20.888 -10.440 1.00 89.12 202 LYS A CA 1
ATOM 1716 C C . LYS A 1 202 ? -2.476 -22.391 -10.465 1.00 89.12 202 LYS A C 1
ATOM 1718 O O . LYS A 1 202 ? -2.956 -23.078 -9.575 1.00 89.12 202 LYS A O 1
ATOM 1723 N N . LYS A 1 203 ? -1.652 -22.879 -11.400 1.00 89.50 203 LYS A N 1
ATOM 1724 C CA . LYS A 1 203 ? -1.255 -24.295 -11.424 1.00 89.50 203 LYS A CA 1
ATOM 1725 C C . LYS A 1 203 ? -0.574 -24.727 -10.129 1.00 89.50 203 LYS A C 1
ATOM 1727 O O . LYS A 1 203 ? -0.867 -25.807 -9.645 1.00 89.50 203 LYS A O 1
ATOM 1732 N N . PHE A 1 204 ? 0.305 -23.906 -9.553 1.00 89.06 204 PHE A N 1
ATOM 1733 C CA . PHE A 1 204 ? 0.936 -24.211 -8.266 1.00 89.06 204 PHE A CA 1
ATOM 1734 C C . PHE A 1 204 ? -0.115 -24.490 -7.178 1.00 89.06 204 PHE A C 1
ATOM 1736 O O . PHE A 1 204 ? -0.005 -25.496 -6.489 1.00 89.06 204 PHE A O 1
ATOM 1743 N N . PHE A 1 205 ? -1.169 -23.673 -7.085 1.00 89.19 205 PHE A N 1
ATOM 1744 C CA . PHE A 1 205 ? -2.285 -23.918 -6.160 1.00 89.19 205 PHE A CA 1
ATOM 1745 C C . PHE A 1 205 ? -3.221 -25.062 -6.574 1.00 89.19 205 PHE A C 1
ATOM 1747 O O . PHE A 1 205 ? -3.968 -25.552 -5.745 1.00 89.19 205 PHE A O 1
ATOM 1754 N N . GLU A 1 206 ? -3.236 -25.485 -7.837 1.00 90.12 206 GLU A N 1
ATOM 1755 C CA . GLU A 1 206 ? -3.973 -26.692 -8.245 1.00 90.12 206 GLU A CA 1
ATOM 1756 C C . GLU A 1 206 ? -3.241 -27.976 -7.827 1.00 90.12 206 GLU A C 1
ATOM 1758 O O . GLU A 1 206 ? -3.875 -29.010 -7.627 1.00 90.12 206 GLU A O 1
ATOM 1763 N N . TYR A 1 207 ? -1.909 -27.928 -7.715 1.00 82.69 207 TYR A N 1
ATOM 1764 C CA . TYR A 1 207 ? -1.085 -29.073 -7.316 1.00 82.69 207 TYR A CA 1
ATOM 1765 C C . TYR A 1 207 ? -1.053 -29.324 -5.798 1.00 82.69 207 TYR A C 1
ATOM 1767 O O . TYR A 1 207 ? -0.677 -30.430 -5.401 1.00 82.69 207 TYR A O 1
ATOM 1775 N N . TYR A 1 208 ? -1.424 -28.339 -4.971 1.00 78.00 208 TYR A N 1
ATOM 1776 C CA . TYR A 1 208 ? -1.358 -28.376 -3.502 1.00 78.00 208 TYR A CA 1
ATOM 1777 C C . TYR A 1 208 ? -2.700 -28.031 -2.862 1.00 78.00 208 TYR A C 1
ATOM 1779 O O . TYR A 1 208 ? -3.094 -28.759 -1.923 1.00 78.00 208 TYR A O 1
#

Organism: NCBI:txid412755

Foldseek 3Di:
DDPDDDLVRDDPVVNVLVVVLVVLVVVVVVLCCCQFPVQLCVLCVVVVHDDDDDDPQCVDPPDDDDDDDDPSGQAFAEAEDSADDDPVCCLFKPFDPLFFPDPVSVVVPPQFPDDPPDDPCLQWSPDPNVSVVCVRQRPPPDYFYKHFDPVCVPDRIIGRTGGPMDRPNVLLVLLQVVCVVVVVDDPHLQPVHDVSSVVSSVVVVVVD

pLDDT: mean 85.36, std 8.17, range [44.88, 95.19]

Secondary structure (DSSP, 8-s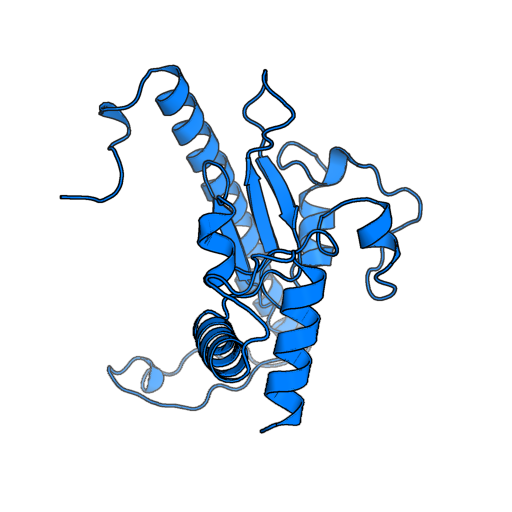tate):
--SS--GGGS-HHHHHHHHHHHHHHHHHHHHHHIIIIIHHHHHHHHTTPPP-PPPTTTTSTT---PPPPPTTS----EEE-SS---GGGGGTSB--GGGB--HHHHHT-TTS---TT--GGGGBTTSTTHHHHHHHHTTSSSEEEEEE-SS-TTS--EEEEEEEEB--HHHHHHHHHHHHHTTS-SS-TTTT-HHHHHHHHHHHHHH-

Solvent-accessible surface area (backbone atoms only — not comparable to full-atom values): 12362 Å² total; per-residue (Å²): 133,75,98,62,83,54,67,83,79,42,55,71,69,53,34,53,50,51,54,52,45,53,52,55,48,55,54,49,49,54,52,49,47,44,51,40,51,53,48,15,52,49,42,22,57,75,70,75,41,83,74,87,72,85,53,79,70,64,74,38,91,88,54,84,73,89,81,80,90,54,92,50,52,49,65,74,43,77,47,79,48,88,47,70,87,57,78,88,46,40,59,48,46,39,73,55,84,75,36,27,70,41,73,71,42,53,69,68,42,82,87,55,95,70,61,97,79,75,58,86,64,36,43,25,71,90,29,92,49,20,63,62,52,46,63,68,51,40,77,43,66,58,22,35,35,33,25,40,46,74,87,47,84,87,50,102,42,46,24,51,45,34,44,63,29,40,81,49,35,70,61,44,53,56,33,34,52,53,31,44,76,71,61,76,40,91,86,48,63,57,77,79,34,71,68,53,35,52,55,49,45,50,50,48,61,72,77,106

Sequence (208 aa):
MAFWSVREELSQANRLRRSYYELLRDELDQYLLQYTLIESYNNFLSKNTPYPFVEKRELKPRARIPGIEYECQNSFLLIFVEDYIQEVHKKYIRFFSQNKTTKVNLLRYDSLPLTNKFDRNQKYLESAHFTDLLKILLPVDYALLIQRDIDSKGKNRFSLSHFHVRIDWPISDATEDLAGTLRYISKDLYEKGDKYAEDIQKKFFEYY

Mean predicted aligned error: 7.7 Å

Radius of gyration: 20.41 Å; Cα contacts (8 Å, |Δi|>4): 218; chains: 1; bounding box: 50×49×50 Å

=== Feature glossary ===
Feature key, reading from the visual/contextual features back to the raw sequence:

Rendered structure images. Six rendered views show the 3D structure from the faces of a cube — i.e. along ±x, ±y, ±z. Rendering representation is drawn randomly per protein from cartoon (secondary-structure ribbons), sticks (backbone bonds), or molecular surface; coloring is either N→C rainbow (blue at the N-terminus through red at the C-terminus) or one color per chain.

Contact-map, Ramachandran, and PAE plots. The contact map is a binary N×N matrix image: pixel (i, j) is dark where Cα_i and Cα_j are within 8 Å and |i−j|>4. Because the |i−j|>4 filter removes local helical contacts, off-diagonal stripes parallel to the main diagonal indicate parallel β-sheets; stripes perpendicular to it indicate antiparallel β-sheets. The Ramachandran plot scatters every residue's (φ, ψ) pair against the sterically allowed regions. The PAE heatmap renders the predicted-aligned-error matrix.

InterPro / GO / CATH / organism. Database cross-references. InterPro integrates a dozen domain/family signature databases into unified entries with residue-range hits. GO terms attach function/process/location labels with evidence codes. CATH codes position the fold in a four-level structural taxonomy. Organism is the NCBI-taxonomy species name.

Nearest PDB structures. The Foldseek neighbor list gives the closest experimentally determined structures in the PDB, ranked by structural alignment. TM-score near 1 means near-identical fold; near 0.3 means only rough topology match. This is how one finds what a novel AlphaFold prediction most resembles in the solved-structure universe.

Predicted aligned error. PAE(i, j) answers: if I align the predicted and true structures on residue i, how far off (in Å) do I expect residue j to be? A block-diagonal PAE matrix with low values on the blocks and high values off-diagonal is the signature of a multi-domain protein with confidently predicted domains but uncertain inter-domain orientation.

Solvent-accessible surface area. Accessible surface area quantifies burial. A residue with SASA near zero is packed into the hydrophobic core; one with SASA >100 Å² sits on the surface. Computed here via the Shrake–Rupley numerical algorithm with a 1.4 Å probe.

B-factor. B-factor (Debye–Waller factor) reflects atomic displacement in the crystal lattice. It is an experimental observable (units Å²), not a prediction; low values mean the atom is pinned down, high values mean it moves or is heterogeneous across the crystal.

pLDDT. For AlphaFold models, the B-factor field carries pLDDT — the model's own estimate of local accuracy on a 0–100 scale. Regions with pLDDT<50 should be treated as essentially unmodeled; they often correspond to intrinsically disordered segments.

Backbone torsions (φ/ψ). φ (phi) and ψ (psi) are the two rotatable backbone dihedrals per residue: φ is the C(i-1)–N–Cα–C torsion, ψ is the N–Cα–C–N(i+1) torsion, both in degrees on (−180°, 180°]. α-helical residues cluster near (−60°, −45°); β-strand residues near (−120°, +130°). A Ramachandran plot is simply a scatter of (φ, ψ) for every residue.

Radius of gyration, Cα contacts, bounding box. Radius of gyration (Rg) is the root-mean-square distance of Cα atoms from their centroid — a single number for overall size and compactness. A globular domain of N residues has Rg ≈ 2.2·N^0.38 Å; an extended or disordered chain has a much larger Rg. The Cα contact count is the number of residue pairs whose Cα atoms are within 8 Å and are more than four positions apart in sequence — a standard proxy for tertiary packing density. The bounding box is the smallest axis-aligned box enclosing all Cα atoms.

Secondary structure (3-state, P-SEA). Three-state secondary structure (P-SEA) collapses the eight DSSP classes into helix (a), strand (b), and coil (c). P-SEA assigns these from Cα geometry alone — distances and angles — without requiring backbone oxygens, so it works on any Cα trace.

Secondary structure (8-state, DSSP). DSSP 8-state secondary structure assigns each residue one of H (α-helix), G (3₁₀-helix), I (π-helix), E (extended β-strand), B (isolated β-bridge), T (hydrogen-bonded turn), S (bend), or '-' (coil). The assignment is computed from backbone hydrogen-bond geometry via the Kabsch–Sander algorithm.

Foldseek 3Di. A 3Di character summarizes, for each residue, the relative orientation of the Cα frame of its nearest spatial neighbor. Because it encodes fold topology rather than chemistry, 3Di alignments detect remote structural similarity that sequence alignment misses.

mmCIF coordinates. The mmCIF block holds the 3D Cartesian coordinates of each backbone atom (N, Cα, C, O) in ångströms. mmCIF is the PDB's canonical archive format — a tagged-loop text representation of the atomic model.

Sequence. Sequence gives the chain of amino acids in standard one-letter code (A=alanine, C=cysteine, …, Y=tyrosine), read N→C. It is the only feature that is directly encoded by the gene; all structural features are derived from the folded form of this sequence.